Protein AF-X6MXA0-F1 (afdb_monomer_lite)

Structure (mmCIF, N/CA/C/O backbone):
data_AF-X6MXA0-F1
#
_entry.id   AF-X6MXA0-F1
#
loop_
_atom_site.group_PDB
_atom_site.id
_atom_site.type_symbol
_atom_site.label_atom_id
_atom_site.label_alt_id
_atom_site.label_comp_id
_atom_site.label_asym_id
_atom_site.label_entity_id
_atom_site.label_seq_id
_atom_site.pdbx_PDB_ins_code
_atom_site.Cartn_x
_atom_site.Cartn_y
_atom_site.Cartn_z
_atom_site.occupancy
_atom_site.B_iso_or_equiv
_atom_site.auth_seq_id
_atom_site.auth_comp_id
_atom_site.auth_asym_id
_atom_site.auth_atom_id
_atom_site.pdbx_PDB_model_num
ATOM 1 N N . MET A 1 1 ? -25.713 -0.468 9.478 1.00 38.88 1 MET A N 1
ATOM 2 C CA . MET A 1 1 ? -24.322 -0.940 9.692 1.00 38.88 1 MET A CA 1
ATOM 3 C C . MET A 1 1 ? -23.281 0.195 9.686 1.00 38.88 1 MET A C 1
ATOM 5 O O . MET A 1 1 ? -22.263 0.048 10.340 1.00 38.88 1 MET A O 1
ATOM 9 N N . PHE A 1 2 ? -23.541 1.357 9.064 1.00 33.41 2 PHE A N 1
ATOM 10 C CA . PHE A 1 2 ? -22.583 2.482 8.982 1.00 33.41 2 PHE A CA 1
ATOM 11 C C . PHE A 1 2 ? -22.606 3.501 10.142 1.00 33.41 2 PHE A C 1
ATOM 13 O O . PHE A 1 2 ? -21.699 4.321 10.242 1.00 33.41 2 PHE A O 1
ATOM 20 N N . ILE A 1 3 ? -23.585 3.437 11.056 1.00 37.19 3 ILE A N 1
ATOM 21 C CA . ILE A 1 3 ? -23.692 4.377 12.195 1.00 37.19 3 ILE A CA 1
ATOM 22 C C . ILE A 1 3 ? -22.465 4.280 13.125 1.00 37.19 3 ILE A C 1
ATOM 24 O O . ILE A 1 3 ? -22.041 5.280 13.697 1.00 37.19 3 ILE A O 1
ATOM 28 N N . GLY A 1 4 ? -21.858 3.091 13.239 1.00 35.19 4 GLY A N 1
ATOM 29 C CA . GLY A 1 4 ? -20.631 2.887 14.015 1.00 35.19 4 GLY A CA 1
ATOM 30 C C . GLY A 1 4 ? -19.372 3.430 13.334 1.00 35.19 4 GLY A C 1
ATOM 31 O O . GLY A 1 4 ? -18.502 3.956 14.017 1.00 35.19 4 GLY A O 1
ATOM 32 N N . LEU A 1 5 ? -19.297 3.361 11.998 1.00 41.22 5 LEU A N 1
ATOM 33 C CA . LEU A 1 5 ? -18.151 3.871 11.240 1.00 41.22 5 LEU A CA 1
ATOM 34 C C . LEU A 1 5 ? -18.127 5.400 11.227 1.00 41.22 5 LEU A C 1
ATOM 36 O O . LEU A 1 5 ? -17.062 5.979 11.374 1.00 41.22 5 LEU A O 1
ATOM 40 N N . LYS A 1 6 ? -19.299 6.042 11.122 1.00 39.56 6 LYS A N 1
ATOM 41 C CA . LYS A 1 6 ? -19.409 7.502 11.200 1.00 39.56 6 LYS A CA 1
ATOM 42 C C . LYS A 1 6 ? -18.900 8.025 12.546 1.00 39.56 6 LYS A C 1
ATOM 44 O O . LYS A 1 6 ? -18.040 8.884 12.555 1.00 39.56 6 LYS A O 1
ATOM 49 N N . LYS A 1 7 ? -19.295 7.403 13.666 1.00 44.78 7 LYS A N 1
ATOM 50 C CA . LYS A 1 7 ? -18.751 7.744 14.995 1.00 44.78 7 LYS A CA 1
ATOM 51 C C . LYS A 1 7 ? -17.236 7.545 15.109 1.00 44.78 7 LYS A C 1
ATOM 53 O O . LYS A 1 7 ? -16.597 8.283 15.844 1.00 44.78 7 LYS A O 1
ATOM 58 N N . LEU A 1 8 ? -16.671 6.549 14.424 1.00 44.03 8 LEU A N 1
ATOM 59 C CA . LEU A 1 8 ? -15.231 6.278 14.445 1.00 44.03 8 LEU A CA 1
ATOM 60 C C . LEU A 1 8 ? -14.445 7.284 13.586 1.00 44.03 8 LEU A C 1
ATOM 62 O O . LEU A 1 8 ? -13.353 7.690 13.963 1.00 44.03 8 LEU A O 1
ATOM 66 N N . VAL A 1 9 ? -15.013 7.686 12.445 1.00 48.59 9 VAL A N 1
ATOM 67 C CA . VAL A 1 9 ? -14.458 8.718 11.559 1.00 48.59 9 VAL A CA 1
ATOM 68 C C . VAL A 1 9 ? -14.560 10.094 12.214 1.00 48.59 9 VAL A C 1
ATOM 70 O O . VAL A 1 9 ? -13.547 10.778 12.281 1.00 48.59 9 VAL A O 1
ATOM 73 N N . ASP A 1 10 ? -15.712 10.439 12.795 1.00 46.97 10 ASP A N 1
ATOM 74 C CA . ASP A 1 10 ? -15.910 11.684 13.550 1.00 46.97 10 ASP A CA 1
ATOM 75 C C . ASP A 1 10 ? -14.914 11.762 14.736 1.00 46.97 10 ASP A C 1
ATOM 77 O O . ASP A 1 10 ? -14.286 12.792 14.955 1.00 46.97 10 ASP A O 1
ATOM 81 N N . TYR A 1 11 ? -14.656 10.643 15.434 1.00 47.53 11 TYR A N 1
ATOM 82 C CA . TYR A 1 11 ? -13.637 10.570 16.497 1.00 47.53 11 TYR A CA 1
ATOM 83 C C . TYR A 1 11 ? -12.200 10.767 15.977 1.00 47.53 11 TYR A C 1
ATOM 85 O O . TYR A 1 11 ? -11.361 11.342 16.672 1.00 47.53 11 TYR A O 1
ATOM 93 N N . CYS A 1 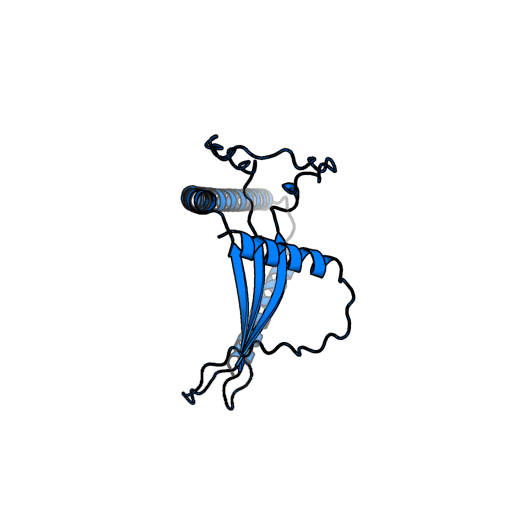12 ? -11.897 10.303 14.759 1.00 44.56 12 CYS A N 1
ATOM 94 C CA . CYS A 1 12 ? -10.600 10.509 14.104 1.00 44.56 12 CYS A CA 1
ATOM 95 C C . CYS A 1 12 ? -10.416 11.934 13.554 1.00 44.56 12 CYS A C 1
ATOM 97 O O . CYS A 1 12 ? -9.290 12.425 13.509 1.00 44.56 12 CYS A O 1
ATOM 99 N N . GLU A 1 13 ? -11.489 12.600 13.127 1.00 46.25 13 GLU A N 1
ATOM 100 C CA . GLU A 1 13 ? -11.438 14.000 12.691 1.00 46.25 13 GLU A CA 1
ATOM 101 C C . GLU A 1 13 ? -11.229 14.947 13.880 1.00 46.25 13 GLU A C 1
ATOM 103 O O . GLU A 1 13 ? -10.375 15.831 13.798 1.00 46.25 13 GLU A O 1
ATOM 108 N N . ASP A 1 14 ? -11.878 14.685 15.019 1.00 43.69 14 ASP A N 1
ATOM 109 C CA . ASP A 1 14 ? -11.666 15.449 16.256 1.00 43.69 14 ASP A CA 1
ATOM 110 C C . ASP A 1 14 ? -10.250 15.261 16.839 1.00 43.69 14 ASP A C 1
ATOM 112 O O . ASP A 1 14 ? -9.691 16.179 17.440 1.00 43.69 14 ASP A O 1
ATOM 116 N N . SER A 1 15 ? -9.615 14.102 16.626 1.00 42.25 15 SER A N 1
ATOM 117 C CA . SER A 1 15 ? -8.241 13.846 17.096 1.00 42.25 15 SER A CA 1
ATOM 118 C C . SER A 1 15 ? -7.148 14.388 16.165 1.00 42.25 15 SER A C 1
ATOM 120 O O . SER A 1 15 ? -6.042 14.657 16.631 1.00 42.25 15 SER A O 1
ATOM 122 N N . ASN A 1 16 ? -7.448 14.662 14.890 1.00 39.19 16 ASN A N 1
ATOM 123 C CA . ASN A 1 16 ? -6.534 15.394 14.000 1.00 39.19 16 ASN A CA 1
ATOM 124 C C . ASN A 1 16 ? -6.499 16.911 14.280 1.00 39.19 16 ASN A C 1
ATOM 126 O O . ASN A 1 16 ? -5.569 17.583 13.837 1.00 39.19 16 ASN A O 1
ATOM 130 N N . ALA A 1 17 ? -7.462 17.450 15.038 1.00 39.38 17 ALA A N 1
ATOM 131 C CA . ALA A 1 17 ? -7.424 18.824 15.553 1.00 39.38 17 ALA A CA 1
ATOM 132 C C . ALA A 1 17 ? -6.593 18.967 16.846 1.00 39.38 17 ALA A C 1
ATOM 134 O O . ALA A 1 17 ? -6.418 20.075 17.349 1.00 39.38 17 ALA A O 1
ATOM 135 N N . LEU A 1 18 ? -6.056 17.863 17.373 1.00 38.28 18 LEU A N 1
ATOM 136 C CA . LEU A 1 18 ? -5.340 17.804 18.644 1.00 38.28 18 LEU A CA 1
ATOM 137 C C . LEU A 1 18 ? -3.860 17.435 18.449 1.00 38.28 18 LEU A C 1
ATOM 139 O O . LEU A 1 18 ? -3.300 16.586 19.139 1.00 38.28 18 LEU A O 1
ATOM 143 N N . ALA A 1 19 ? -3.193 18.118 17.518 1.00 37.88 19 ALA A N 1
ATOM 144 C CA . ALA A 1 19 ? -1.734 18.201 17.486 1.00 37.88 19 ALA A CA 1
ATOM 145 C C . ALA A 1 19 ? -1.237 19.169 18.580 1.00 37.88 19 ALA A C 1
ATOM 147 O O . ALA A 1 19 ? -0.702 20.222 18.269 1.00 37.88 19 ALA A O 1
ATOM 148 N N . ASP A 1 20 ? -1.535 18.844 19.841 1.00 37.72 20 ASP A N 1
ATOM 149 C CA . ASP A 1 20 ? -0.856 19.265 21.078 1.00 37.72 20 ASP A CA 1
ATOM 150 C C . ASP A 1 20 ? -1.786 18.981 22.265 1.00 37.72 20 ASP A C 1
ATOM 152 O O . ASP A 1 20 ? -2.424 19.870 22.825 1.00 37.72 20 ASP A O 1
ATOM 156 N N . VAL A 1 21 ? -1.866 17.717 22.679 1.00 33.66 21 VAL A N 1
ATOM 157 C CA . VAL A 1 21 ? -2.297 17.394 24.041 1.00 33.66 21 VAL A CA 1
ATOM 158 C C . VAL A 1 21 ? -1.227 16.547 24.702 1.00 33.66 21 VAL A C 1
ATOM 160 O O . VAL A 1 21 ? -1.180 15.323 24.596 1.00 33.66 21 VAL A O 1
ATOM 163 N N . LYS A 1 22 ? -0.341 17.262 25.398 1.00 40.44 22 LYS A N 1
ATOM 164 C CA . LYS A 1 22 ? 0.264 16.755 26.625 1.00 40.44 22 LYS A CA 1
ATOM 165 C C . LYS A 1 22 ? -0.868 16.496 27.620 1.00 40.44 22 LYS A C 1
ATOM 167 O O . LYS A 1 22 ? -1.728 17.348 27.814 1.00 40.44 22 LYS A O 1
ATOM 172 N N . ASP A 1 23 ? -0.815 15.319 28.228 1.00 41.25 23 ASP A N 1
ATOM 173 C CA . ASP A 1 23 ? -1.602 14.893 29.383 1.00 41.25 23 ASP A CA 1
ATOM 174 C C . ASP A 1 23 ? -3.110 14.700 29.158 1.00 41.25 23 ASP A C 1
ATOM 176 O O . ASP A 1 23 ? -3.945 15.486 29.600 1.00 41.25 23 ASP A O 1
ATOM 180 N N . ILE A 1 24 ? -3.480 13.540 28.603 1.00 34.06 24 ILE A N 1
ATOM 181 C CA . ILE A 1 24 ? -4.732 12.879 28.999 1.00 34.06 24 ILE A CA 1
ATOM 182 C C . ILE A 1 24 ? -4.395 11.489 29.544 1.00 34.06 24 ILE A C 1
ATOM 184 O O . ILE A 1 24 ? -4.045 10.560 28.819 1.00 34.06 24 ILE A O 1
ATOM 188 N N . SER A 1 25 ? -4.504 11.381 30.867 1.00 32.12 25 SER A N 1
ATOM 189 C CA . SER A 1 25 ? -4.576 10.133 31.628 1.00 32.12 25 SER A CA 1
ATOM 190 C C . SER A 1 25 ? -5.652 9.195 31.053 1.00 32.12 25 SER A C 1
ATOM 192 O O . SER A 1 25 ? -6.781 9.646 30.834 1.00 32.12 25 SER A O 1
ATOM 194 N N . PRO A 1 26 ? -5.383 7.890 30.848 1.00 36.22 26 PRO A N 1
ATOM 195 C CA . PRO A 1 26 ? -6.410 6.959 30.419 1.00 36.22 26 PRO A CA 1
ATOM 196 C C . PRO A 1 26 ? -7.184 6.454 31.642 1.00 36.22 26 PRO A C 1
ATOM 198 O O . PRO A 1 26 ? -6.879 5.408 32.210 1.00 36.22 26 PRO A O 1
ATOM 201 N N . ALA A 1 27 ? -8.232 7.180 32.021 1.00 34.97 27 ALA A N 1
ATOM 202 C CA . ALA A 1 27 ? -9.344 6.628 32.787 1.00 34.97 27 ALA A CA 1
ATOM 203 C C . ALA A 1 27 ? -10.548 6.472 31.851 1.00 34.97 27 ALA A C 1
ATOM 205 O O . ALA A 1 27 ? -11.445 7.306 31.798 1.00 34.97 27 ALA A O 1
ATOM 206 N N . THR A 1 28 ? -10.552 5.405 31.058 1.00 35.88 28 THR A N 1
ATOM 207 C CA . THR A 1 28 ? -11.782 4.862 30.461 1.00 35.88 28 THR A CA 1
ATOM 208 C C . THR A 1 28 ? -11.594 3.369 30.235 1.00 35.88 28 THR A C 1
ATOM 210 O O . THR A 1 28 ? -11.511 2.855 29.124 1.00 35.88 28 THR A O 1
ATOM 213 N N . SER A 1 29 ? -11.499 2.657 31.355 1.00 34.34 29 SER A N 1
ATOM 214 C CA . SER A 1 29 ? -11.755 1.226 31.438 1.00 34.34 29 SER A CA 1
ATOM 215 C C . SER A 1 29 ? -13.195 0.989 30.981 1.00 34.34 29 SER A C 1
ATOM 217 O O . SER A 1 29 ? -14.143 1.341 31.681 1.00 34.34 29 SER A O 1
ATOM 219 N N . LEU A 1 30 ? -13.384 0.431 29.785 1.00 40.78 30 LEU A N 1
ATOM 220 C CA . LEU A 1 30 ? -14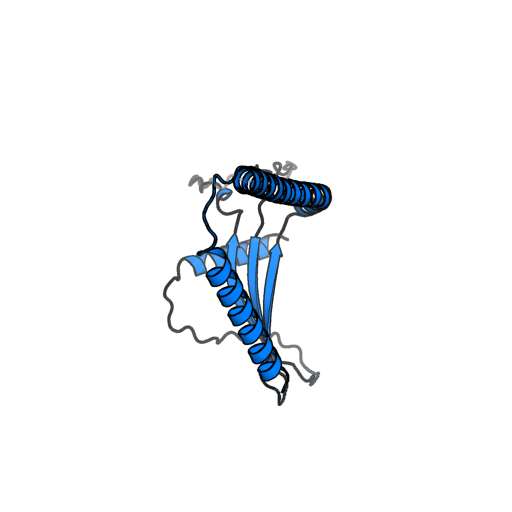.693 -0.038 29.341 1.00 40.78 30 LEU A CA 1
ATOM 221 C C . LEU A 1 30 ? -14.992 -1.377 30.037 1.00 40.78 30 LEU A C 1
ATOM 223 O O . LEU A 1 30 ? -14.958 -2.438 29.417 1.00 40.78 30 LEU A O 1
ATOM 227 N N . GLU A 1 31 ? -15.260 -1.340 31.342 1.00 37.72 31 GLU A N 1
ATOM 228 C CA . GLU A 1 31 ? -15.759 -2.497 32.084 1.00 37.72 31 GLU A CA 1
ATOM 229 C C . GLU A 1 31 ? -17.232 -2.726 31.727 1.00 37.72 31 GLU A C 1
ATOM 231 O O . GLU A 1 31 ? -18.151 -2.175 32.331 1.00 37.72 31 GLU A O 1
ATOM 236 N N . ARG A 1 32 ? -17.488 -3.558 30.712 1.00 36.69 32 ARG A N 1
ATOM 237 C CA . ARG A 1 32 ? -18.798 -4.205 30.584 1.00 36.69 32 ARG A CA 1
ATOM 238 C C . ARG A 1 32 ? -18.828 -5.409 31.511 1.00 36.69 32 ARG A C 1
ATOM 240 O O . ARG A 1 32 ? -18.371 -6.491 31.155 1.00 36.69 32 ARG A O 1
ATOM 247 N N . GLY A 1 33 ? -19.404 -5.197 32.690 1.00 36.72 33 GLY A N 1
ATOM 248 C CA . GLY A 1 33 ? -19.693 -6.246 33.654 1.00 36.72 33 GLY A CA 1
ATOM 249 C C . GLY A 1 33 ? -20.539 -7.371 33.054 1.00 36.72 33 GLY A C 1
ATOM 250 O O . GLY A 1 33 ? -21.669 -7.164 32.609 1.00 36.72 33 GLY A O 1
ATOM 251 N N . ARG A 1 34 ? -19.992 -8.585 33.104 1.00 36.56 34 ARG A N 1
ATOM 252 C CA . ARG A 1 34 ? -20.748 -9.824 33.289 1.00 36.56 34 ARG A CA 1
ATOM 253 C C . ARG A 1 34 ? -19.994 -10.663 34.312 1.00 36.56 34 ARG A C 1
ATOM 255 O O . ARG A 1 34 ? -18.848 -11.040 34.105 1.00 36.56 34 ARG A O 1
ATOM 262 N N . SER A 1 35 ? -20.662 -10.866 35.437 1.00 38.22 35 SER A N 1
ATOM 263 C CA . SER A 1 35 ? -20.220 -11.606 36.610 1.00 38.22 35 SER A CA 1
ATOM 264 C C . SER A 1 35 ? -19.824 -13.048 36.289 1.00 38.22 35 SER A C 1
ATOM 266 O O . SER A 1 35 ? -20.568 -13.747 35.601 1.00 38.22 35 SER A O 1
ATOM 268 N N . GLY A 1 36 ? -18.736 -13.503 36.913 1.00 37.91 36 GLY A N 1
ATOM 269 C CA . GLY A 1 36 ? -18.572 -14.904 37.300 1.00 37.91 36 GLY A CA 1
ATOM 270 C C . GLY A 1 36 ? -17.841 -15.801 36.309 1.00 37.91 36 GLY A C 1
ATOM 271 O O . GLY A 1 36 ? -18.405 -16.795 35.885 1.00 37.91 36 GLY A O 1
ATOM 272 N N . HIS A 1 37 ? -16.589 -15.481 35.983 1.00 38.72 37 HIS A N 1
ATOM 273 C CA . HIS A 1 37 ? -15.537 -16.470 35.724 1.00 38.72 37 HIS A CA 1
ATOM 274 C C . HIS A 1 37 ? -14.189 -15.766 35.918 1.00 38.72 37 HIS A C 1
ATOM 276 O O . HIS A 1 37 ? -13.823 -14.914 35.112 1.00 38.72 37 HIS A O 1
ATOM 282 N N . GLU A 1 38 ? -13.471 -16.107 36.990 1.00 46.09 38 GLU A N 1
ATOM 283 C CA . GLU A 1 38 ? -12.039 -15.823 37.132 1.00 46.09 38 GLU A CA 1
ATOM 284 C C . GLU A 1 38 ? -11.322 -16.491 35.952 1.00 46.09 38 GLU A C 1
ATOM 286 O O . GLU A 1 38 ? -11.113 -17.702 35.912 1.00 46.09 38 GLU A O 1
ATOM 291 N N . LYS A 1 39 ? -11.046 -15.703 34.917 1.00 48.28 39 LYS A N 1
ATOM 292 C CA . LYS A 1 39 ? -10.175 -16.074 33.810 1.00 48.28 39 LYS A CA 1
ATOM 293 C C . LYS A 1 39 ? -8.968 -15.167 33.913 1.00 48.28 39 LYS A C 1
ATOM 295 O O . LYS A 1 39 ? -9.145 -13.953 33.871 1.00 48.28 39 LYS A O 1
ATOM 300 N N . TYR A 1 40 ? -7.786 -15.769 34.035 1.00 48.19 40 TYR A N 1
ATOM 301 C CA . TYR A 1 40 ? -6.487 -15.139 33.806 1.00 48.19 40 TYR A CA 1
ATOM 302 C C . TYR A 1 40 ? -6.584 -14.248 32.567 1.00 48.19 40 TYR A C 1
ATOM 304 O O . TYR A 1 40 ? -6.651 -14.727 31.433 1.00 48.19 40 TYR A O 1
ATOM 312 N N . GLY A 1 41 ? -6.756 -12.954 32.802 1.00 57.09 41 GLY A N 1
ATOM 313 C CA . GLY A 1 41 ? -7.037 -11.990 31.758 1.00 57.09 41 GLY A CA 1
ATOM 314 C C . GLY A 1 41 ? -5.730 -11.356 31.351 1.00 57.09 41 GLY A C 1
ATOM 315 O O . GLY A 1 41 ? -5.317 -10.388 31.982 1.00 57.09 41 GLY A O 1
ATOM 316 N N . THR A 1 42 ? -5.085 -11.879 30.307 1.00 68.31 42 THR A N 1
ATOM 317 C CA . THR A 1 42 ? -3.964 -11.192 29.658 1.00 68.31 42 THR A CA 1
ATOM 318 C C . THR A 1 42 ? -4.408 -9.766 29.349 1.00 68.31 42 THR A C 1
ATOM 320 O O . THR A 1 42 ? -5.361 -9.546 28.593 1.00 68.31 42 THR A O 1
ATOM 323 N N . LYS A 1 43 ? -3.771 -8.778 29.982 1.00 82.50 43 LYS A N 1
ATOM 324 C CA . LYS A 1 43 ? -4.128 -7.377 29.769 1.00 82.50 43 LYS A CA 1
ATOM 325 C C . LYS A 1 43 ? -3.608 -6.989 28.390 1.00 82.50 43 LYS A C 1
ATOM 327 O O . LYS A 1 43 ? -2.423 -7.137 28.109 1.00 82.50 43 LYS A O 1
ATOM 332 N N . VAL A 1 44 ? -4.493 -6.507 27.523 1.00 86.50 44 VAL A N 1
ATOM 333 C CA . VAL A 1 44 ? -4.141 -6.047 26.175 1.00 86.50 44 VAL A CA 1
ATOM 334 C C . VAL A 1 44 ? -4.392 -4.546 26.093 1.00 86.50 44 VAL A C 1
ATOM 336 O O . VAL A 1 44 ? -5.495 -4.082 26.381 1.00 86.50 44 VAL A O 1
ATOM 339 N N . LYS A 1 45 ? -3.369 -3.781 25.707 1.00 90.00 45 LYS A N 1
ATOM 340 C CA . LYS A 1 45 ? -3.468 -2.352 25.391 1.00 90.00 45 LYS A CA 1
ATOM 341 C C . LYS A 1 45 ? -3.385 -2.188 23.876 1.00 90.00 45 LYS A C 1
ATOM 343 O O . LYS A 1 45 ? -2.437 -2.658 23.258 1.00 90.00 45 LYS A O 1
ATOM 348 N N . LEU A 1 46 ? -4.368 -1.511 23.292 1.00 89.38 46 LEU A N 1
ATOM 349 C CA . LEU A 1 46 ? -4.378 -1.134 21.880 1.00 89.38 46 LEU A CA 1
ATOM 350 C C . LEU A 1 46 ? -4.149 0.375 21.768 1.00 89.38 46 LEU A C 1
ATOM 352 O O . LEU A 1 46 ? -4.848 1.150 22.417 1.00 89.38 46 LEU A O 1
ATOM 356 N N . GLU A 1 47 ? -3.203 0.782 20.933 1.00 90.06 47 GLU A N 1
ATOM 357 C CA . GLU A 1 47 ? -2.876 2.180 20.663 1.00 90.06 47 GLU A CA 1
ATOM 358 C C . GLU A 1 47 ? -2.904 2.440 19.153 1.00 90.06 47 GLU A C 1
ATOM 360 O O . GLU A 1 47 ? -2.342 1.672 18.376 1.00 90.06 47 GLU A O 1
ATOM 365 N N . ILE A 1 48 ? -3.585 3.502 18.717 1.00 89.06 48 ILE A N 1
ATOM 366 C CA . ILE A 1 48 ? -3.640 3.897 17.303 1.00 89.06 48 ILE A CA 1
ATOM 367 C C . ILE A 1 48 ? -2.587 4.981 17.088 1.00 89.06 48 ILE A C 1
ATOM 369 O O . ILE A 1 48 ? -2.718 6.077 17.619 1.00 89.06 48 ILE A O 1
ATOM 373 N N . MET A 1 49 ? -1.560 4.693 16.288 1.00 88.44 49 MET A N 1
ATOM 374 C CA . MET A 1 49 ? -0.489 5.655 16.005 1.00 88.44 49 MET A CA 1
ATOM 375 C C . MET A 1 49 ? -0.866 6.646 14.910 1.00 88.44 49 MET A C 1
ATOM 377 O O . MET A 1 49 ? -0.532 7.825 14.969 1.00 88.44 49 MET A O 1
ATOM 381 N N . ARG A 1 50 ? -1.474 6.137 13.836 1.00 86.38 50 ARG A N 1
ATOM 382 C CA . ARG A 1 50 ? -1.742 6.917 12.629 1.00 86.38 50 ARG A CA 1
ATOM 383 C C . ARG A 1 50 ? -2.985 6.395 11.937 1.00 86.38 50 ARG A C 1
ATOM 385 O O . ARG A 1 50 ? -3.101 5.193 11.717 1.00 86.38 50 ARG A O 1
ATOM 392 N N . CYS A 1 51 ? -3.851 7.312 11.5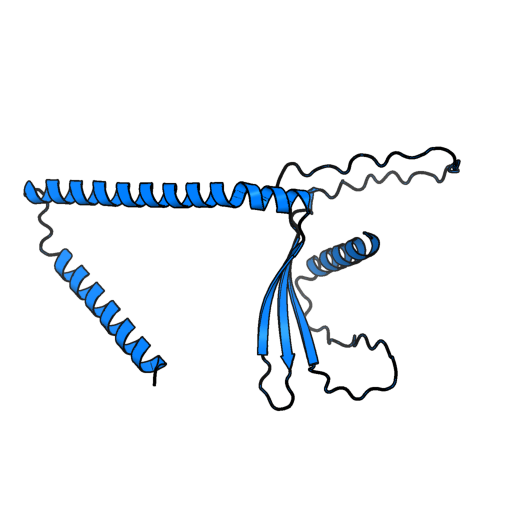23 1.00 88.75 51 CYS A N 1
ATOM 393 C CA . CYS A 1 51 ? -4.954 7.044 10.610 1.00 88.75 51 CYS A CA 1
ATOM 394 C C . CYS A 1 51 ? -4.695 7.781 9.292 1.00 88.75 51 CYS A C 1
ATOM 396 O O . CYS A 1 51 ? -4.430 8.983 9.284 1.00 88.75 51 CYS A O 1
ATOM 398 N N . LYS A 1 52 ? -4.745 7.068 8.167 1.00 88.56 52 LYS A N 1
ATOM 399 C CA . LYS A 1 52 ? -4.771 7.661 6.829 1.00 88.56 52 LYS A CA 1
ATOM 400 C C . LYS A 1 52 ? -6.129 7.361 6.213 1.00 88.56 52 LYS A C 1
ATOM 402 O O . LYS A 1 52 ? -6.422 6.208 5.908 1.00 88.56 52 LYS A O 1
ATOM 407 N N . ASN A 1 53 ? -6.939 8.400 6.034 1.00 86.88 53 ASN A N 1
ATOM 408 C CA . ASN A 1 53 ? -8.238 8.298 5.389 1.00 86.88 53 ASN A CA 1
ATOM 409 C C . ASN A 1 53 ? -8.150 8.812 3.949 1.00 86.88 53 ASN A C 1
ATOM 411 O O . ASN A 1 53 ? -8.193 10.017 3.706 1.00 86.88 53 ASN A O 1
ATOM 415 N N . SER A 1 54 ? -8.054 7.898 2.985 1.00 82.75 54 SER A N 1
ATOM 416 C CA . SER A 1 54 ? -8.030 8.265 1.569 1.00 82.75 54 SER A CA 1
ATOM 417 C C . SER A 1 54 ? -9.413 8.691 1.049 1.00 82.75 54 SER A C 1
ATOM 419 O O . SER A 1 54 ? -9.520 9.036 -0.121 1.00 82.75 54 SER A O 1
ATOM 421 N N . PHE A 1 55 ? -10.475 8.677 1.869 1.00 79.56 55 PHE A N 1
ATOM 422 C CA . PHE A 1 55 ? -11.827 9.139 1.516 1.00 79.56 55 PHE A CA 1
ATOM 423 C C . PHE A 1 55 ? -12.120 10.590 1.924 1.00 79.56 55 PHE A C 1
ATOM 425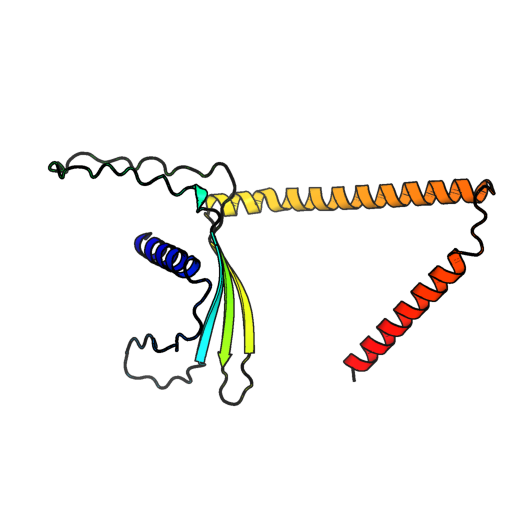 O O . PHE A 1 55 ? -13.211 11.065 1.619 1.00 79.56 55 PHE A O 1
ATOM 432 N N . ASN A 1 56 ? -11.184 11.308 2.558 1.00 71.81 56 ASN A N 1
ATOM 433 C CA . ASN A 1 56 ? -11.419 12.691 3.004 1.00 71.81 56 ASN A CA 1
ATOM 434 C C . ASN A 1 56 ? -11.900 13.623 1.877 1.00 71.81 56 ASN A C 1
ATOM 436 O O . ASN A 1 56 ? -12.744 14.479 2.110 1.00 71.81 56 ASN A O 1
ATOM 440 N N . ASP A 1 57 ? -11.440 13.422 0.641 1.00 68.38 57 ASP A N 1
ATOM 441 C CA . ASP A 1 57 ? -11.823 14.301 -0.478 1.00 68.38 57 ASP A CA 1
ATOM 442 C C . ASP A 1 57 ? -13.248 14.050 -1.002 1.00 68.38 57 ASP A C 1
ATOM 444 O O . ASP A 1 57 ? -13.728 14.783 -1.861 1.00 68.38 57 ASP A O 1
ATOM 448 N N . LEU A 1 58 ? -13.915 12.989 -0.539 1.00 67.44 58 LEU A N 1
ATOM 449 C CA . LEU A 1 58 ? -15.299 12.667 -0.907 1.00 67.44 58 LEU A CA 1
ATOM 450 C C . LEU A 1 58 ? -16.313 13.238 0.083 1.00 67.44 58 LEU A C 1
ATOM 452 O O . LEU A 1 58 ? -17.515 13.023 -0.087 1.00 67.44 58 LEU A O 1
ATOM 456 N N . ILE A 1 59 ? -15.848 13.950 1.112 1.00 65.19 59 ILE A N 1
ATOM 457 C CA . ILE A 1 59 ? -16.718 14.725 1.986 1.00 65.19 59 ILE A CA 1
ATOM 458 C C . ILE A 1 59 ? -17.327 15.823 1.114 1.00 65.19 59 ILE A C 1
ATOM 460 O O . ILE A 1 59 ? -16.692 16.832 0.811 1.00 65.19 59 ILE A O 1
ATOM 464 N N . LEU A 1 60 ? -18.557 15.581 0.653 1.00 60.72 60 LEU A N 1
ATOM 465 C CA . LEU A 1 60 ? -19.340 16.572 -0.070 1.00 60.72 60 LEU A CA 1
ATOM 466 C C . LEU A 1 60 ? -19.378 17.853 0.776 1.00 60.72 60 LEU A C 1
ATOM 468 O O . LEU A 1 60 ? -19.580 17.761 1.994 1.00 60.72 60 LEU A O 1
ATOM 472 N N . PRO A 1 61 ? -19.183 19.039 0.170 1.00 55.09 61 PRO A N 1
ATOM 473 C CA . PRO A 1 61 ? -19.322 20.287 0.898 1.00 55.09 61 PRO A CA 1
ATOM 474 C C . PRO A 1 61 ? -20.695 20.289 1.566 1.00 55.09 61 PRO A C 1
ATOM 476 O O . PRO A 1 61 ? -21.699 19.991 0.915 1.00 55.09 61 PRO A O 1
ATOM 479 N N . LYS A 1 62 ? -20.731 20.572 2.874 1.00 55.03 62 LYS A N 1
ATOM 480 C CA . LYS A 1 62 ? -21.981 20.752 3.614 1.00 55.03 62 LYS A CA 1
ATOM 481 C C . LYS A 1 62 ? -22.780 21.823 2.878 1.00 55.03 62 LYS A C 1
ATOM 483 O O . LYS A 1 62 ? -22.470 23.004 2.966 1.00 55.03 62 LYS A O 1
ATOM 488 N N . THR A 1 63 ? -23.782 21.419 2.109 1.00 50.00 63 THR A N 1
ATOM 489 C CA . THR A 1 63 ? -24.782 22.353 1.613 1.00 50.00 63 THR A CA 1
ATOM 490 C C . THR A 1 63 ? -25.539 22.843 2.838 1.00 50.00 63 THR A C 1
ATOM 492 O O . THR A 1 63 ? -26.334 22.097 3.405 1.00 50.00 63 THR A O 1
ATOM 495 N N . ASP A 1 64 ? -25.289 24.086 3.250 1.00 51.09 64 ASP A N 1
ATOM 496 C CA . ASP A 1 64 ? -25.927 24.771 4.390 1.00 51.09 64 ASP A CA 1
ATOM 497 C C . ASP A 1 64 ? -27.448 24.973 4.237 1.00 51.09 64 ASP A C 1
ATOM 499 O O . ASP A 1 64 ? -28.107 25.606 5.065 1.00 51.09 64 ASP A O 1
ATOM 503 N N . ASN A 1 65 ? -28.052 24.384 3.208 1.00 52.09 65 ASN A N 1
ATOM 504 C CA . ASN A 1 65 ? -29.488 24.359 3.028 1.00 52.09 65 ASN A CA 1
ATOM 505 C C . ASN A 1 65 ? -30.090 23.302 3.954 1.00 52.09 65 ASN A C 1
ATOM 507 O O . ASN A 1 65 ? -30.354 22.173 3.547 1.00 52.09 65 ASN A O 1
ATOM 511 N N . LYS A 1 66 ? -30.321 23.684 5.217 1.00 48.97 66 LYS A N 1
ATOM 512 C CA . LYS A 1 66 ? -31.289 23.007 6.089 1.00 48.97 66 LYS A CA 1
ATOM 513 C C . LYS A 1 66 ? -32.593 22.827 5.298 1.00 48.97 66 LYS A C 1
ATOM 515 O O . LYS A 1 66 ? -33.238 23.836 5.000 1.00 48.97 66 LYS A O 1
ATOM 520 N N . PRO A 1 67 ? -33.021 21.595 4.981 1.00 50.47 67 PRO A N 1
ATOM 521 C CA . PRO A 1 67 ? -34.369 21.393 4.493 1.00 50.47 67 PRO A CA 1
ATOM 522 C C . PRO A 1 67 ? -35.325 21.752 5.635 1.00 50.47 67 PRO A C 1
ATOM 524 O O . PRO A 1 67 ? -35.144 21.310 6.775 1.00 50.47 67 PRO A O 1
ATOM 527 N N . LYS A 1 68 ? -36.326 22.591 5.346 1.00 54.00 68 LYS A N 1
ATOM 528 C CA . LYS A 1 68 ? -37.499 22.711 6.218 1.00 54.00 68 LYS A CA 1
ATOM 529 C C . LYS A 1 68 ? -38.132 21.317 6.346 1.00 54.00 68 LYS A C 1
ATOM 531 O O . LYS A 1 68 ? -38.140 20.584 5.359 1.00 54.00 68 LYS A O 1
ATOM 536 N N . PRO A 1 69 ? -38.637 20.936 7.529 1.00 48.62 69 PRO A N 1
ATOM 537 C CA . PRO A 1 69 ? -39.321 19.666 7.701 1.00 48.62 69 PRO A CA 1
ATOM 538 C C . PRO A 1 69 ? -40.689 19.768 7.021 1.00 48.62 69 PRO A C 1
ATOM 540 O O . PRO A 1 69 ? -41.659 20.196 7.636 1.00 48.62 69 PRO A O 1
ATOM 543 N N . GLU A 1 70 ? -40.745 19.447 5.734 1.00 60.91 70 GLU A N 1
ATOM 544 C CA . GLU A 1 70 ? -42.003 19.166 5.049 1.00 60.91 70 GLU A CA 1
ATOM 545 C C . GLU A 1 70 ? -42.303 17.671 5.203 1.00 60.91 70 GLU A C 1
ATOM 547 O O . GLU A 1 70 ? -41.419 16.819 5.096 1.00 60.91 70 GLU A O 1
ATOM 552 N N . GLU A 1 71 ? -43.545 17.389 5.591 1.00 50.28 71 GLU A N 1
ATOM 553 C CA . GLU A 1 71 ? -44.069 16.087 5.994 1.00 50.28 71 GLU A CA 1
ATOM 554 C C . GLU A 1 71 ? -43.795 15.007 4.934 1.00 50.28 71 GLU A C 1
ATOM 556 O O . GLU A 1 71 ? -44.250 15.086 3.794 1.00 50.28 71 GLU A O 1
ATOM 561 N N . ILE A 1 72 ? -43.035 13.981 5.320 1.00 51.44 72 ILE A N 1
ATOM 562 C CA . ILE A 1 72 ? -42.666 12.863 4.449 1.00 51.44 72 ILE A CA 1
ATOM 563 C C . ILE A 1 72 ? -43.864 11.906 4.363 1.00 51.44 72 ILE A C 1
ATOM 565 O O . ILE A 1 72 ? -44.171 11.203 5.328 1.00 51.44 72 ILE A O 1
ATOM 569 N N . ASN A 1 73 ? -44.528 11.870 3.205 1.00 53.41 73 ASN A N 1
ATOM 570 C CA . ASN A 1 73 ? -45.456 10.798 2.837 1.00 53.41 73 ASN A CA 1
ATOM 571 C C . ASN A 1 73 ? -44.675 9.484 2.648 1.00 53.41 73 ASN A C 1
ATOM 573 O O . ASN A 1 73 ? -43.665 9.443 1.952 1.00 53.41 73 ASN A O 1
ATOM 577 N N . LEU A 1 74 ? -45.148 8.410 3.282 1.00 55.59 74 LEU A N 1
ATOM 578 C CA . LEU A 1 74 ? -44.445 7.130 3.462 1.00 55.59 74 LEU A CA 1
ATOM 579 C C . LEU A 1 74 ? -44.498 6.163 2.259 1.00 55.59 74 LEU A C 1
ATOM 581 O O . LEU A 1 74 ? -44.026 5.035 2.390 1.00 55.59 74 LEU A O 1
ATOM 585 N N . ASP A 1 75 ? -45.016 6.581 1.101 1.00 54.78 75 ASP A N 1
ATOM 586 C CA . ASP A 1 75 ? -45.314 5.665 -0.017 1.00 54.78 75 ASP A CA 1
ATOM 587 C C . ASP A 1 75 ? -44.328 5.720 -1.197 1.00 54.78 75 ASP A C 1
ATOM 589 O O . ASP A 1 75 ? -44.499 5.001 -2.183 1.00 54.78 75 ASP A O 1
ATOM 593 N N . GLU A 1 76 ? -43.256 6.509 -1.114 1.00 59.31 76 GLU A N 1
ATOM 594 C CA . GLU A 1 76 ? -42.246 6.560 -2.173 1.00 59.31 76 GLU A CA 1
ATOM 595 C C . GLU A 1 76 ? -41.035 5.697 -1.796 1.00 59.31 76 GLU A C 1
ATOM 597 O O . GLU A 1 76 ? -40.263 6.008 -0.886 1.00 59.31 76 GLU A O 1
ATOM 602 N N . ILE A 1 77 ? -40.874 4.565 -2.487 1.00 58.72 77 ILE A N 1
ATOM 603 C CA . ILE A 1 77 ? -39.679 3.721 -2.397 1.00 58.72 77 ILE A CA 1
ATOM 604 C C . ILE A 1 77 ? -38.513 4.545 -2.950 1.00 58.72 77 ILE A C 1
ATOM 606 O O . ILE A 1 77 ? -38.262 4.563 -4.154 1.00 58.72 77 ILE A O 1
ATOM 610 N N . VAL A 1 78 ? -37.809 5.247 -2.062 1.00 55.06 78 VAL A N 1
ATOM 611 C CA . VAL A 1 78 ? -36.575 5.961 -2.387 1.00 55.06 78 VAL A CA 1
ATOM 612 C C . VAL A 1 78 ? -35.547 4.916 -2.806 1.00 55.06 78 VAL A C 1
ATOM 614 O O . VAL A 1 78 ? -34.939 4.242 -1.971 1.00 55.06 78 VAL A O 1
ATOM 617 N N . ILE A 1 79 ? -35.381 4.746 -4.118 1.00 57.47 79 ILE A N 1
ATOM 618 C CA . ILE A 1 79 ? -34.261 4.005 -4.693 1.00 57.47 79 ILE A CA 1
ATOM 619 C C . ILE A 1 79 ? -33.004 4.710 -4.172 1.00 57.47 79 ILE A C 1
ATOM 621 O O . ILE A 1 79 ? -32.838 5.898 -4.457 1.00 57.47 79 ILE A O 1
ATOM 625 N N . PRO A 1 80 ? -32.148 4.048 -3.372 1.00 57.47 80 PRO A N 1
ATOM 626 C CA . PRO A 1 80 ? -30.957 4.694 -2.853 1.00 57.47 80 PRO A CA 1
ATOM 627 C C . PRO A 1 80 ? -30.113 5.143 -4.041 1.00 57.47 80 PRO A C 1
ATOM 629 O O . PRO A 1 80 ? -29.723 4.317 -4.871 1.00 57.47 80 PRO A O 1
ATOM 632 N N . GLU A 1 81 ? -29.876 6.452 -4.129 1.00 60.06 81 GLU A N 1
ATOM 633 C CA . GLU A 1 81 ? -28.975 7.033 -5.117 1.00 60.06 81 GLU A CA 1
ATOM 634 C C . GLU A 1 81 ? -27.669 6.226 -5.125 1.00 60.06 81 GLU A C 1
ATOM 636 O O . GLU A 1 81 ? -27.137 5.905 -4.050 1.00 60.06 81 GLU A O 1
ATOM 641 N N . PRO A 1 82 ? -27.166 5.831 -6.309 1.00 57.12 82 PRO A N 1
ATOM 642 C CA . PRO A 1 82 ? -25.962 5.029 -6.397 1.00 57.12 82 PRO A CA 1
ATOM 643 C C . PRO A 1 82 ? -24.830 5.784 -5.707 1.00 57.12 82 PRO A C 1
ATOM 645 O O . PRO A 1 82 ? -24.474 6.894 -6.101 1.00 57.12 82 PRO A O 1
ATOM 648 N N . LEU A 1 83 ? -24.286 5.172 -4.650 1.00 57.25 83 LEU A N 1
ATOM 649 C CA . LEU A 1 83 ? -23.171 5.736 -3.901 1.00 57.25 83 LEU A CA 1
ATOM 650 C C . LEU A 1 83 ? -22.065 6.124 -4.890 1.00 57.25 83 LEU A C 1
ATOM 652 O O . LEU A 1 83 ? -21.697 5.286 -5.723 1.00 57.25 83 LEU A O 1
ATOM 656 N N . PRO A 1 84 ? -21.534 7.358 -4.818 1.00 61.69 84 PRO A N 1
ATOM 657 C CA . PRO A 1 84 ? -20.521 7.811 -5.753 1.00 61.69 84 PRO A CA 1
ATOM 658 C C . PRO A 1 84 ? -19.320 6.875 -5.657 1.00 61.69 84 PRO A C 1
ATOM 660 O O . PRO A 1 84 ? -18.642 6.798 -4.630 1.00 61.69 84 PRO A O 1
ATOM 663 N N . VAL A 1 85 ? -19.082 6.119 -6.729 1.00 58.47 85 VAL A N 1
ATOM 664 C CA . VAL A 1 85 ? -17.906 5.262 -6.824 1.00 58.47 85 VAL A CA 1
ATOM 665 C C . VAL A 1 85 ? -16.704 6.197 -6.924 1.00 58.47 85 VAL A C 1
ATOM 667 O O . VAL A 1 85 ? -16.658 7.024 -7.838 1.00 58.47 85 VAL A O 1
ATOM 670 N N . PRO A 1 86 ? -15.731 6.112 -6.004 1.00 63.41 86 PRO A N 1
ATOM 671 C CA . PRO A 1 86 ? -14.549 6.948 -6.086 1.00 63.41 86 PRO A CA 1
ATOM 672 C C . PRO A 1 86 ? -13.846 6.740 -7.430 1.00 63.41 86 PRO A C 1
ATOM 674 O O . PRO A 1 86 ? -13.630 5.601 -7.837 1.00 63.41 86 PRO A O 1
ATOM 677 N N . GLY A 1 87 ? -13.418 7.822 -8.086 1.00 67.06 87 GLY A N 1
ATOM 678 C CA . GLY A 1 87 ? -12.680 7.750 -9.358 1.00 67.06 87 GLY A CA 1
ATOM 679 C C . GLY A 1 87 ? -11.309 7.056 -9.277 1.00 67.06 87 GLY A C 1
ATOM 680 O O . GLY A 1 87 ? -10.619 6.938 -10.283 1.00 67.06 87 GLY A O 1
ATOM 681 N N . GLY A 1 88 ? -10.902 6.593 -8.091 1.00 72.12 88 GLY A N 1
ATOM 682 C CA . GLY A 1 88 ? -9.642 5.902 -7.845 1.00 72.12 88 GLY A CA 1
ATOM 683 C C . GLY A 1 88 ? -9.727 4.965 -6.641 1.00 72.12 88 GLY A C 1
ATOM 684 O O . GLY A 1 88 ? -10.713 4.947 -5.904 1.00 72.12 88 GLY A O 1
ATOM 685 N N . PHE A 1 89 ? -8.677 4.173 -6.435 1.00 76.12 89 PHE A N 1
ATOM 686 C CA . PHE A 1 89 ? -8.576 3.294 -5.272 1.00 76.12 89 PHE A CA 1
ATOM 687 C C . PHE A 1 89 ? -8.455 4.119 -3.991 1.00 76.12 89 PHE A C 1
ATOM 689 O O . PHE A 1 89 ? -7.546 4.938 -3.873 1.00 76.12 89 PHE A O 1
ATOM 696 N N . ARG A 1 90 ? -9.359 3.896 -3.035 1.00 82.56 90 ARG A N 1
ATOM 697 C CA . ARG A 1 90 ? -9.355 4.577 -1.738 1.00 82.56 90 ARG A CA 1
ATOM 698 C C . ARG A 1 90 ? -9.516 3.555 -0.621 1.00 82.56 90 ARG A C 1
ATOM 700 O O . ARG A 1 90 ? -10.293 2.611 -0.733 1.00 82.56 90 ARG A O 1
ATOM 707 N N . ASP A 1 91 ? -8.766 3.754 0.446 1.00 86.56 91 ASP A N 1
ATOM 708 C CA . ASP A 1 91 ? -8.714 2.907 1.627 1.00 86.56 91 ASP A CA 1
ATOM 709 C C . ASP A 1 91 ? -8.636 3.756 2.904 1.00 86.56 91 ASP A C 1
ATOM 711 O O . ASP A 1 91 ? -8.274 4.935 2.872 1.00 86.56 91 ASP A O 1
ATOM 715 N N . ILE A 1 92 ? -8.996 3.156 4.037 1.00 88.56 92 ILE A N 1
ATOM 716 C CA . ILE A 1 92 ? -8.718 3.723 5.360 1.00 88.56 92 ILE A CA 1
ATOM 717 C C . ILE A 1 92 ? -7.702 2.816 6.029 1.00 88.56 92 ILE A C 1
ATOM 719 O O . ILE A 1 92 ? -7.901 1.605 6.103 1.00 88.56 92 ILE A O 1
ATOM 723 N N . LYS A 1 93 ? -6.607 3.395 6.502 1.00 91.94 93 LYS A N 1
ATOM 724 C CA . LYS A 1 93 ? -5.458 2.651 6.998 1.00 91.94 93 LYS A CA 1
ATOM 725 C C . LYS A 1 93 ? -5.089 3.110 8.400 1.00 91.94 93 LYS A C 1
ATOM 727 O O . LYS A 1 93 ? -4.785 4.285 8.597 1.00 91.94 93 LYS A O 1
ATOM 732 N N . PHE A 1 94 ? -5.092 2.182 9.348 1.00 93.19 94 PHE A N 1
ATOM 733 C CA . PHE A 1 94 ? -4.711 2.415 10.735 1.00 93.19 94 PHE A CA 1
ATOM 734 C C . PHE A 1 94 ? -3.412 1.685 11.044 1.00 93.19 94 PHE A C 1
ATOM 736 O O . PHE A 1 94 ? -3.327 0.472 10.873 1.00 93.19 94 PHE A O 1
ATOM 743 N N . ASN A 1 95 ? -2.428 2.411 11.555 1.00 92.44 95 ASN A N 1
ATOM 744 C CA . ASN A 1 95 ? -1.262 1.808 12.183 1.00 92.44 95 ASN A CA 1
ATOM 745 C C . ASN A 1 95 ? -1.572 1.658 13.668 1.00 92.44 95 ASN A C 1
ATOM 747 O O . ASN A 1 95 ? -1.891 2.649 14.332 1.00 92.44 95 ASN A O 1
ATOM 751 N N . VAL A 1 96 ? -1.503 0.431 14.171 1.00 93.38 96 VAL A N 1
ATOM 752 C CA . VAL A 1 96 ? -1.868 0.092 15.545 1.00 93.38 96 VAL A CA 1
ATOM 753 C C . VAL A 1 96 ? -0.704 -0.570 16.264 1.00 93.38 96 VAL A C 1
ATOM 755 O O . VAL A 1 96 ? 0.045 -1.339 15.670 1.00 93.38 96 VAL A O 1
ATOM 758 N N . ILE A 1 97 ? -0.565 -0.291 17.552 1.00 91.81 97 ILE A N 1
ATOM 759 C CA . ILE A 1 97 ? 0.312 -1.019 18.460 1.00 91.81 97 ILE A CA 1
ATOM 760 C C . ILE A 1 97 ? -0.582 -1.823 19.395 1.00 91.81 97 ILE A C 1
ATOM 762 O O . ILE A 1 97 ? -1.473 -1.276 20.044 1.00 91.81 97 ILE A O 1
ATOM 766 N N . VAL A 1 98 ? -0.342 -3.125 19.460 1.00 93.12 98 VAL A N 1
ATOM 767 C CA . VAL A 1 98 ? -0.979 -4.034 20.410 1.00 93.12 98 VAL A CA 1
ATOM 768 C C . VAL A 1 98 ? 0.077 -4.448 21.421 1.00 93.12 98 VAL A C 1
ATOM 770 O O . VAL A 1 98 ? 0.982 -5.208 21.089 1.00 93.12 98 VAL A O 1
ATOM 773 N N . THR A 1 99 ? -0.030 -3.959 22.650 1.00 91.06 99 THR A N 1
ATOM 774 C CA . THR A 1 99 ? 0.832 -4.377 23.756 1.00 91.06 99 THR A CA 1
ATOM 775 C C . THR A 1 99 ? 0.111 -5.422 24.594 1.00 91.06 99 THR A C 1
ATOM 777 O O . THR A 1 99 ? -0.978 -5.165 25.114 1.00 91.06 99 THR A O 1
ATOM 780 N N . MET A 1 100 ? 0.715 -6.596 24.732 1.00 90.25 100 MET A N 1
ATOM 781 C CA . MET A 1 100 ? 0.243 -7.682 25.584 1.00 90.25 100 MET A CA 1
ATOM 782 C C . MET A 1 100 ? 1.084 -7.727 26.857 1.00 90.25 100 MET A C 1
ATOM 784 O O . MET A 1 100 ? 2.312 -7.665 26.803 1.00 90.25 100 MET A O 1
ATOM 788 N N . PHE A 1 101 ? 0.411 -7.819 28.000 1.00 87.38 101 PHE A N 1
ATOM 789 C CA . PHE A 1 101 ? 1.043 -7.979 29.304 1.00 87.38 101 PHE A CA 1
ATOM 790 C C . PHE A 1 101 ? 0.757 -9.395 29.808 1.00 87.38 101 PHE A C 1
ATOM 792 O O . PHE A 1 101 ? -0.390 -9.717 30.132 1.00 87.38 101 PHE A O 1
ATOM 799 N N . GLU A 1 102 ? 1.791 -10.232 29.851 1.00 84.62 102 GLU A N 1
ATOM 800 C CA . GLU A 1 102 ? 1.738 -11.559 30.467 1.00 84.62 102 GLU A CA 1
ATOM 801 C C . GLU A 1 102 ? 2.092 -11.473 31.959 1.00 84.62 102 GLU A C 1
ATOM 803 O O . GLU A 1 102 ? 2.911 -10.649 32.373 1.00 84.62 102 GLU A O 1
ATOM 808 N N . GLU A 1 103 ? 1.461 -12.307 32.791 1.00 79.88 103 GLU A N 1
ATOM 809 C CA . GLU A 1 103 ? 1.747 -12.347 34.228 1.00 79.88 103 GLU A CA 1
ATOM 810 C C . GLU A 1 103 ? 3.173 -12.865 34.467 1.00 79.88 103 GLU A C 1
ATOM 812 O O . GLU A 1 103 ? 3.469 -14.036 34.247 1.00 79.88 103 GLU A O 1
ATOM 817 N N . GLY A 1 104 ? 4.064 -11.975 34.916 1.00 80.25 104 GLY A N 1
ATOM 818 C CA . GLY A 1 104 ? 5.467 -12.295 35.203 1.00 80.25 104 GLY A CA 1
ATOM 819 C C . GLY A 1 104 ? 6.427 -12.152 34.017 1.00 80.25 104 GLY A C 1
ATOM 820 O O . GLY A 1 104 ? 7.611 -12.439 34.181 1.00 80.25 104 GLY A O 1
ATOM 821 N N . GLY A 1 105 ? 5.945 -11.695 32.857 1.00 81.75 105 GLY A N 1
ATOM 822 C CA . GLY A 1 105 ? 6.756 -11.440 31.664 1.00 81.75 105 GLY A CA 1
ATOM 823 C C . GLY A 1 105 ? 6.963 -9.952 31.373 1.00 81.75 105 GLY A C 1
ATOM 824 O O . GLY A 1 105 ? 6.253 -9.084 31.888 1.00 81.75 105 GLY A O 1
ATOM 825 N N . GLU A 1 106 ? 7.936 -9.652 30.514 1.00 86.88 106 GLU A N 1
ATOM 826 C CA . GLU A 1 106 ? 8.076 -8.317 29.932 1.00 86.88 106 GLU A CA 1
ATOM 827 C C . GLU A 1 106 ? 6.935 -8.040 28.935 1.00 86.88 106 GLU A C 1
ATOM 829 O O . GLU A 1 106 ? 6.472 -8.953 28.247 1.00 86.88 106 GLU A O 1
ATOM 834 N N . PRO A 1 107 ? 6.452 -6.789 28.833 1.00 87.94 107 PRO A N 1
ATOM 835 C CA . PRO A 1 107 ? 5.377 -6.448 27.912 1.00 87.94 107 PRO A CA 1
ATOM 836 C C . PRO A 1 107 ? 5.825 -6.599 26.455 1.00 87.94 107 PRO A C 1
ATOM 838 O O . PRO A 1 107 ? 6.748 -5.923 26.000 1.00 87.94 107 PRO A O 1
ATOM 841 N N . MET A 1 108 ? 5.114 -7.423 25.688 1.00 90.56 108 MET A N 1
ATOM 842 C CA . MET A 1 108 ? 5.371 -7.597 24.261 1.00 90.56 108 MET A CA 1
ATOM 843 C C . MET A 1 108 ? 4.498 -6.635 23.456 1.00 90.56 108 MET A C 1
ATOM 845 O O . MET A 1 108 ? 3.277 -6.636 23.598 1.00 90.56 108 MET A O 1
ATOM 849 N N . SER A 1 109 ? 5.105 -5.823 22.588 1.00 90.81 109 SER A N 1
ATOM 850 C CA . SER A 1 109 ? 4.372 -4.914 21.697 1.00 90.81 109 SER A CA 1
ATOM 851 C C . SER A 1 109 ? 4.477 -5.360 20.244 1.00 90.81 109 SER A C 1
ATOM 853 O O . SER A 1 109 ? 5.570 -5.526 19.713 1.00 90.81 109 SER A O 1
ATOM 855 N N . ILE A 1 110 ? 3.327 -5.523 19.594 1.00 93.00 110 ILE A N 1
ATOM 856 C CA . ILE A 1 110 ? 3.203 -5.858 18.178 1.00 93.00 110 ILE A CA 1
ATOM 857 C C . ILE A 1 110 ? 2.735 -4.616 17.433 1.00 93.00 110 ILE A C 1
ATOM 859 O O . ILE A 1 110 ? 1.683 -4.057 17.742 1.00 93.00 110 ILE A O 1
ATOM 863 N N . VAL A 1 111 ? 3.503 -4.205 16.428 1.00 93.12 111 VAL A N 1
ATOM 864 C CA . VAL A 1 111 ? 3.088 -3.156 15.495 1.00 93.12 111 VAL A CA 1
ATOM 865 C C . VAL A 1 111 ? 2.357 -3.815 14.333 1.00 93.12 111 VAL A C 1
ATOM 867 O O . VAL A 1 111 ? 2.883 -4.717 13.685 1.00 93.12 111 VAL A O 1
ATOM 870 N N . GLY A 1 112 ? 1.132 -3.370 14.090 1.00 93.06 112 GLY A N 1
ATOM 871 C CA . GLY A 1 112 ? 0.250 -3.898 13.066 1.00 93.06 112 GLY A CA 1
ATOM 872 C C . GLY A 1 112 ? -0.369 -2.803 12.213 1.00 93.06 112 GLY A C 1
ATOM 873 O O . GLY A 1 112 ? -0.328 -1.610 12.519 1.00 93.06 112 GLY A O 1
ATOM 874 N N . GLU A 1 113 ? -0.983 -3.243 11.126 1.00 92.88 113 GLU A N 1
ATOM 875 C CA . GLU A 1 113 ? -1.642 -2.386 10.158 1.00 92.88 113 GLU A CA 1
ATOM 876 C C . GLU A 1 113 ? -3.034 -2.945 9.863 1.00 92.88 113 GLU A C 1
ATOM 878 O O . GLU A 1 113 ? -3.179 -4.101 9.466 1.00 92.88 113 GLU A O 1
ATOM 883 N N . ILE A 1 114 ? -4.063 -2.123 10.059 1.00 91.75 114 ILE A N 1
ATOM 884 C CA . ILE A 1 114 ? -5.451 -2.460 9.745 1.00 91.75 114 ILE A CA 1
ATOM 885 C C . ILE A 1 114 ? -5.870 -1.625 8.541 1.00 91.75 114 ILE A C 1
ATOM 887 O O . ILE A 1 114 ? -5.948 -0.399 8.618 1.00 91.75 114 ILE A O 1
ATOM 891 N N . GLN A 1 115 ? -6.168 -2.293 7.429 1.00 91.06 115 GLN A N 1
ATOM 892 C CA . GLN A 1 115 ? -6.644 -1.655 6.207 1.00 91.06 115 GLN A CA 1
ATOM 893 C C . GLN A 1 115 ? -8.125 -1.982 5.989 1.00 91.06 115 GLN A C 1
ATOM 895 O O . GLN A 1 115 ? -8.501 -3.140 5.821 1.00 91.06 115 GLN A O 1
ATOM 900 N N . ILE A 1 116 ? -8.968 -0.952 5.966 1.00 89.31 116 ILE A N 1
ATOM 901 C CA . ILE A 1 116 ? -10.377 -1.050 5.590 1.00 89.31 116 ILE A CA 1
ATOM 902 C C . ILE A 1 116 ? -10.495 -0.678 4.115 1.00 89.31 116 ILE A C 1
ATOM 904 O O . ILE A 1 116 ? -10.164 0.436 3.703 1.00 89.31 116 ILE A O 1
ATOM 908 N N . LEU A 1 117 ? -10.985 -1.627 3.324 1.00 87.12 117 LEU A N 1
ATOM 909 C CA . LEU A 1 117 ? -11.132 -1.509 1.879 1.00 87.12 117 LEU A CA 1
ATOM 910 C C . LEU A 1 117 ? -12.501 -2.046 1.451 1.00 87.12 117 LEU A C 1
ATOM 912 O O . LEU A 1 117 ? -13.016 -3.003 2.031 1.00 87.12 117 LEU A O 1
ATOM 916 N N . LEU A 1 118 ? -13.088 -1.451 0.412 1.00 83.81 118 LEU A N 1
ATOM 917 C CA . LEU A 1 118 ? -14.312 -1.976 -0.192 1.00 83.81 118 LEU A CA 1
ATOM 918 C C . LEU A 1 118 ? -14.044 -3.328 -0.858 1.00 83.81 118 LEU A C 1
ATOM 920 O O . LEU A 1 118 ? -13.026 -3.508 -1.523 1.00 83.81 118 LEU A O 1
ATOM 924 N N . LYS A 1 119 ? -14.992 -4.263 -0.748 1.00 83.50 119 LYS A N 1
ATOM 925 C CA . LYS A 1 119 ? -14.856 -5.608 -1.330 1.00 83.50 119 LYS A CA 1
ATOM 926 C C . LYS A 1 119 ? -14.564 -5.571 -2.833 1.00 83.50 119 LYS A C 1
ATOM 928 O O . LYS A 1 119 ? -13.649 -6.235 -3.296 1.00 83.50 119 LYS A O 1
ATOM 933 N N . THR A 1 120 ? -15.285 -4.737 -3.580 1.00 80.06 120 THR A N 1
ATOM 934 C CA . THR A 1 120 ? -15.078 -4.563 -5.027 1.00 80.06 120 THR A CA 1
ATOM 935 C C . THR A 1 120 ? -13.667 -4.080 -5.358 1.00 80.06 120 THR A C 1
ATOM 937 O O . THR A 1 120 ? -13.063 -4.532 -6.331 1.00 80.06 120 THR A O 1
ATOM 940 N N . MET A 1 121 ? -13.110 -3.196 -4.526 1.00 81.38 121 MET A N 1
ATOM 941 C CA . MET A 1 121 ? -11.720 -2.773 -4.643 1.00 81.38 121 MET A CA 1
ATOM 942 C C . MET A 1 121 ? -10.787 -3.936 -4.301 1.00 81.38 121 MET A C 1
ATOM 944 O O . MET A 1 121 ? -9.922 -4.244 -5.106 1.00 81.38 121 MET A O 1
ATOM 948 N N . LEU A 1 122 ? -10.988 -4.653 -3.194 1.00 85.19 122 LEU A N 1
ATOM 949 C CA . LEU A 1 122 ? -10.165 -5.817 -2.847 1.00 85.19 122 LEU A CA 1
ATOM 950 C C . LEU A 1 122 ? -10.101 -6.847 -3.988 1.00 85.19 122 LEU A C 1
ATOM 952 O O . LEU A 1 122 ? -9.009 -7.234 -4.399 1.00 85.19 122 LEU A O 1
ATOM 956 N N . ASP A 1 123 ? -11.247 -7.209 -4.562 1.00 84.25 123 ASP A N 1
ATOM 957 C CA . ASP A 1 123 ? -11.332 -8.160 -5.675 1.00 84.25 123 ASP A CA 1
ATOM 958 C C . ASP A 1 123 ? -10.566 -7.652 -6.908 1.00 84.25 123 ASP A C 1
ATOM 960 O O . ASP A 1 123 ? -9.861 -8.402 -7.582 1.00 84.25 123 ASP A O 1
ATOM 964 N N . THR A 1 124 ? -10.655 -6.351 -7.189 1.00 82.12 124 THR A N 1
ATOM 965 C CA . THR A 1 124 ? -9.922 -5.722 -8.295 1.00 82.12 124 THR A CA 1
ATOM 966 C C . THR A 1 124 ? -8.418 -5.639 -8.012 1.00 82.12 124 THR A C 1
ATOM 968 O O . THR A 1 124 ? -7.613 -5.735 -8.938 1.00 82.12 124 THR A O 1
ATOM 971 N N . LYS A 1 125 ? -8.016 -5.460 -6.746 1.00 83.44 125 LYS A N 1
ATOM 972 C CA . LYS A 1 125 ? -6.609 -5.472 -6.317 1.00 83.44 125 LYS A CA 1
ATOM 973 C C . LYS A 1 125 ? -6.009 -6.852 -6.541 1.00 83.44 125 LYS A C 1
ATOM 975 O O . LYS A 1 125 ? -4.954 -6.941 -7.151 1.00 83.44 125 LYS A O 1
ATOM 980 N N . LEU A 1 126 ? -6.707 -7.900 -6.102 1.00 85.56 126 LEU A N 1
ATOM 981 C CA . LEU A 1 126 ? -6.266 -9.286 -6.254 1.00 85.56 126 LEU A CA 1
ATOM 982 C C . LEU A 1 126 ? -6.097 -9.655 -7.729 1.00 85.56 126 LEU A C 1
ATOM 984 O O . LEU A 1 126 ? -5.037 -10.124 -8.115 1.00 85.56 126 LEU A O 1
ATOM 988 N N . LYS A 1 127 ? -7.079 -9.333 -8.578 1.00 85.44 127 LYS A N 1
ATOM 989 C CA . LYS A 1 127 ? -6.988 -9.591 -10.028 1.00 85.44 127 LYS A CA 1
ATOM 990 C C . LYS A 1 127 ? -5.831 -8.867 -10.717 1.00 85.44 127 LYS A C 1
ATOM 992 O O . LYS A 1 127 ? -5.341 -9.335 -11.735 1.00 85.44 127 LYS A O 1
ATOM 997 N N . ARG A 1 128 ? -5.435 -7.696 -10.209 1.00 83.50 128 ARG A N 1
ATOM 998 C CA . ARG A 1 128 ? -4.327 -6.907 -10.765 1.00 83.50 128 ARG A CA 1
ATOM 999 C C . ARG A 1 128 ? -2.985 -7.211 -10.112 1.00 83.50 128 ARG A C 1
ATOM 1001 O O . ARG A 1 128 ? -1.980 -6.693 -10.586 1.00 83.50 128 ARG A O 1
ATOM 1008 N N . HIS A 1 129 ? -2.956 -8.007 -9.047 1.00 86.38 129 HIS A N 1
ATOM 1009 C CA . HIS A 1 129 ? -1.733 -8.257 -8.299 1.00 86.38 129 HIS A CA 1
ATOM 1010 C C . HIS A 1 129 ? -0.676 -8.931 -9.175 1.00 86.38 129 HIS A C 1
ATOM 1012 O O . HIS A 1 129 ? 0.457 -8.458 -9.208 1.00 86.38 129 HIS A O 1
ATOM 1018 N N . ASP A 1 130 ? -1.067 -9.950 -9.934 1.00 85.31 130 ASP A N 1
ATOM 1019 C CA . ASP A 1 130 ? -0.152 -10.698 -10.798 1.00 85.31 130 ASP A CA 1
ATOM 1020 C C . ASP A 1 130 ? 0.449 -9.797 -11.885 1.00 85.31 130 ASP A C 1
ATOM 1022 O O . ASP A 1 130 ? 1.649 -9.823 -12.144 1.00 85.31 130 ASP A O 1
ATOM 1026 N N . LEU A 1 131 ? -0.369 -8.915 -12.472 1.00 87.00 131 LEU A N 1
ATOM 1027 C CA . LEU A 1 131 ? 0.092 -7.929 -13.455 1.00 87.00 131 LEU A CA 1
ATOM 1028 C C . LEU A 1 131 ? 1.117 -6.961 -12.851 1.00 87.00 131 LEU A C 1
ATOM 1030 O O . LEU A 1 131 ? 2.115 -6.641 -13.492 1.00 87.00 131 LEU A O 1
ATOM 1034 N N . TYR A 1 132 ? 0.897 -6.527 -11.608 1.00 86.00 132 TYR A N 1
ATOM 1035 C CA . TYR A 1 132 ? 1.857 -5.697 -10.880 1.00 86.00 132 TYR A CA 1
A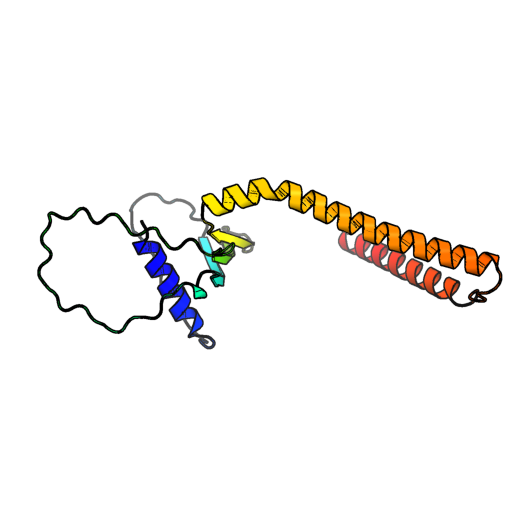TOM 1036 C C . TYR A 1 132 ? 3.183 -6.420 -10.620 1.00 86.00 132 TYR A C 1
ATOM 1038 O O . TYR A 1 132 ? 4.235 -5.782 -10.641 1.00 86.00 132 TYR A O 1
ATOM 1046 N N . GLU A 1 133 ? 3.157 -7.726 -10.349 1.00 88.31 133 GLU A N 1
ATOM 1047 C CA . GLU A 1 133 ? 4.382 -8.507 -10.161 1.00 88.31 133 GLU A CA 1
ATOM 1048 C C . GLU A 1 133 ? 5.156 -8.664 -11.465 1.00 88.31 133 GLU A C 1
ATOM 1050 O O . GLU A 1 133 ? 6.365 -8.441 -11.476 1.00 88.31 133 GLU A O 1
ATOM 1055 N N . ILE A 1 134 ? 4.461 -8.958 -12.567 1.00 89.38 134 ILE A N 1
ATOM 1056 C CA . ILE A 1 134 ? 5.069 -9.036 -13.899 1.00 89.38 134 ILE A CA 1
ATOM 1057 C C . ILE A 1 134 ? 5.745 -7.710 -14.251 1.00 89.38 134 ILE A C 1
ATOM 1059 O O . ILE A 1 134 ? 6.924 -7.707 -14.594 1.00 89.38 134 ILE A O 1
ATOM 1063 N N . GLN A 1 135 ? 5.042 -6.586 -14.082 1.00 92.06 135 GLN A N 1
ATOM 1064 C CA . GLN A 1 135 ? 5.609 -5.262 -14.345 1.00 92.06 135 GLN A CA 1
ATOM 1065 C C . GLN A 1 135 ? 6.853 -4.996 -13.484 1.00 92.06 135 GLN A C 1
ATOM 1067 O O . GLN A 1 135 ? 7.860 -4.490 -13.968 1.00 92.06 135 GLN A O 1
ATOM 1072 N N . ARG A 1 136 ? 6.821 -5.363 -12.198 1.00 89.06 136 ARG A N 1
ATOM 1073 C CA . ARG A 1 136 ? 7.976 -5.182 -11.306 1.00 89.06 136 ARG A CA 1
ATOM 1074 C C . ARG A 1 136 ? 9.184 -6.008 -11.755 1.00 89.06 136 ARG A C 1
ATOM 1076 O O . ARG A 1 136 ? 10.319 -5.555 -11.619 1.00 89.06 136 ARG A O 1
ATOM 1083 N N . ILE A 1 137 ? 8.948 -7.224 -12.241 1.00 92.25 137 ILE A N 1
ATOM 1084 C CA . ILE A 1 137 ? 9.998 -8.097 -12.769 1.00 92.25 137 ILE A CA 1
ATOM 1085 C C . ILE A 1 137 ? 10.573 -7.509 -14.063 1.00 92.25 137 ILE A C 1
ATOM 1087 O O . ILE A 1 137 ? 11.790 -7.476 -14.221 1.00 92.25 137 ILE A O 1
ATOM 1091 N N . GLU A 1 138 ? 9.727 -6.997 -14.954 1.00 93.94 138 GLU A N 1
ATOM 1092 C CA . GLU A 1 138 ? 10.146 -6.314 -16.183 1.00 93.94 138 GLU A CA 1
ATOM 1093 C C . GLU A 1 138 ? 11.043 -5.105 -15.879 1.00 93.94 138 GLU A C 1
ATOM 1095 O O . GLU A 1 138 ? 12.180 -5.050 -16.344 1.00 93.94 138 GLU A O 1
ATOM 1100 N N . GLU A 1 139 ? 10.614 -4.218 -14.974 1.00 92.56 139 GLU A N 1
ATOM 1101 C CA . GLU A 1 139 ? 11.416 -3.069 -14.529 1.00 92.56 139 GLU A CA 1
ATOM 1102 C C . GLU A 1 139 ? 12.767 -3.484 -13.918 1.00 92.56 139 GLU A C 1
ATOM 1104 O O . GLU A 1 139 ? 13.758 -2.750 -13.998 1.00 92.56 139 GLU A O 1
ATOM 1109 N N . PHE A 1 140 ? 12.824 -4.650 -13.270 1.00 93.19 140 PHE A N 1
ATOM 1110 C CA . PHE A 1 140 ? 14.074 -5.205 -12.763 1.00 93.19 140 PHE A CA 1
ATOM 1111 C C . PHE A 1 140 ? 14.990 -5.672 -13.902 1.00 93.19 140 PHE A C 1
ATOM 1113 O O . PHE A 1 140 ? 16.187 -5.375 -13.871 1.00 93.19 140 PHE A O 1
ATOM 1120 N N . TYR A 1 141 ? 14.449 -6.367 -14.906 1.00 92.56 141 TYR A N 1
ATOM 1121 C CA . TYR A 1 141 ? 15.216 -6.814 -16.070 1.00 92.56 141 TYR A CA 1
ATOM 1122 C C . TYR A 1 141 ? 15.759 -5.650 -16.889 1.00 92.56 141 TYR A C 1
ATOM 1124 O O . TYR A 1 141 ? 16.924 -5.695 -17.280 1.00 92.56 141 TYR A O 1
ATOM 1132 N N . ASP A 1 142 ? 14.974 -4.595 -17.085 1.00 94.12 142 ASP A N 1
ATOM 1133 C CA . ASP A 1 142 ? 15.425 -3.402 -17.802 1.00 94.12 142 ASP A CA 1
ATOM 1134 C C . ASP A 1 142 ? 16.618 -2.752 -17.098 1.00 94.12 142 ASP A C 1
ATOM 1136 O O . ASP A 1 142 ? 17.663 -2.530 -17.709 1.00 94.12 142 ASP A O 1
ATOM 1140 N N . LYS A 1 143 ? 16.532 -2.567 -15.776 1.00 92.38 143 LYS A N 1
ATOM 1141 C CA . LYS A 1 143 ? 17.654 -2.048 -14.974 1.00 92.38 143 LYS A CA 1
ATOM 1142 C C . LYS A 1 143 ? 18.875 -2.964 -15.009 1.00 92.38 143 LYS A C 1
ATOM 1144 O O . LYS A 1 143 ? 20.011 -2.488 -14.989 1.00 92.38 143 LYS A O 1
ATOM 1149 N N . ALA A 1 144 ? 18.672 -4.280 -15.012 1.00 91.31 144 ALA A N 1
ATOM 1150 C CA . ALA A 1 144 ? 19.767 -5.240 -15.118 1.00 91.31 144 ALA A CA 1
ATOM 1151 C C . ALA A 1 144 ? 20.442 -5.166 -16.496 1.00 91.31 144 ALA A C 1
ATOM 1153 O O . ALA A 1 144 ? 21.671 -5.179 -16.577 1.00 91.31 144 ALA A O 1
ATOM 1154 N N . LYS A 1 145 ? 19.648 -5.025 -17.561 1.00 93.94 145 LYS A N 1
ATOM 1155 C CA . LYS A 1 145 ? 20.128 -4.863 -18.931 1.00 93.94 145 LYS A CA 1
ATOM 1156 C C . LYS A 1 145 ? 20.915 -3.567 -19.101 1.00 93.94 145 LYS A C 1
ATOM 1158 O O . LYS A 1 145 ? 22.033 -3.622 -19.595 1.00 93.94 145 LYS A O 1
ATOM 1163 N N . GLU A 1 146 ? 20.409 -2.441 -18.598 1.00 93.81 146 GLU A N 1
ATOM 1164 C CA . GLU A 1 146 ? 21.132 -1.160 -18.611 1.00 93.81 146 GLU A CA 1
ATOM 1165 C C . GLU A 1 146 ? 22.517 -1.276 -17.958 1.00 93.81 146 GLU A C 1
ATOM 1167 O O . GLU A 1 146 ? 23.513 -0.785 -18.490 1.00 93.81 146 GLU A O 1
ATOM 1172 N N . ARG A 1 147 ? 22.610 -1.975 -16.819 1.00 91.06 147 ARG A N 1
ATOM 1173 C CA . ARG A 1 147 ? 23.894 -2.221 -16.144 1.00 91.06 147 ARG A CA 1
ATOM 1174 C C . ARG A 1 147 ? 24.818 -3.126 -16.951 1.00 91.06 147 ARG A C 1
ATOM 1176 O O . ARG A 1 147 ? 26.026 -2.896 -16.957 1.00 91.06 147 ARG A O 1
ATOM 1183 N N . MET A 1 148 ? 24.273 -4.148 -17.605 1.00 90.50 148 MET A N 1
ATOM 1184 C CA . MET A 1 148 ? 25.044 -5.050 -18.459 1.00 90.50 148 MET A CA 1
ATOM 1185 C C . MET A 1 148 ? 25.594 -4.317 -19.686 1.00 90.50 148 MET A C 1
ATOM 1187 O O . MET A 1 148 ? 26.774 -4.462 -20.000 1.00 90.50 148 MET A O 1
ATOM 1191 N N . ASP A 1 149 ? 24.777 -3.485 -20.329 1.00 91.25 149 ASP A N 1
ATOM 1192 C CA . ASP A 1 149 ? 25.176 -2.671 -21.476 1.00 91.25 149 ASP A CA 1
ATOM 1193 C C . ASP A 1 149 ? 26.252 -1.651 -21.077 1.00 91.25 149 ASP A C 1
ATOM 1195 O O . ASP A 1 149 ? 27.264 -1.511 -21.765 1.00 91.25 149 ASP A O 1
ATOM 1199 N N . TYR A 1 150 ? 26.098 -1.009 -19.915 1.00 90.94 150 TYR A N 1
ATOM 1200 C CA . TYR A 1 150 ? 27.114 -0.117 -19.355 1.00 90.94 150 TYR A CA 1
ATOM 1201 C C . TYR A 1 150 ? 28.438 -0.844 -19.068 1.00 90.94 150 TYR A C 1
ATOM 1203 O O . TYR A 1 150 ? 29.507 -0.361 -19.442 1.00 90.94 150 TYR A O 1
ATOM 1211 N N . ALA A 1 151 ? 28.386 -2.030 -18.458 1.00 87.19 151 ALA A N 1
ATOM 1212 C CA . ALA A 1 151 ? 29.576 -2.837 -18.198 1.00 87.19 151 ALA A CA 1
ATOM 1213 C C . ALA A 1 151 ? 30.261 -3.297 -19.497 1.00 87.19 151 ALA A C 1
ATOM 1215 O O . ALA A 1 151 ? 31.489 -3.286 -19.582 1.00 87.19 151 ALA A O 1
ATOM 1216 N N . ASN A 1 152 ? 29.484 -3.659 -20.521 1.00 89.31 152 ASN A N 1
ATOM 1217 C CA . ASN A 1 152 ? 30.008 -4.027 -21.834 1.00 89.31 152 ASN A CA 1
ATOM 1218 C C . ASN A 1 152 ? 30.685 -2.832 -22.523 1.00 89.31 152 ASN A C 1
ATOM 1220 O O . ASN A 1 152 ? 31.780 -2.974 -23.061 1.00 89.31 152 ASN A O 1
ATOM 1224 N N . LEU A 1 153 ? 30.092 -1.637 -22.442 1.00 87.94 153 LEU A N 1
ATOM 1225 C CA . LEU A 1 153 ? 30.708 -0.408 -22.943 1.00 87.94 153 LEU A CA 1
ATOM 1226 C C . LEU A 1 153 ? 32.041 -0.116 -22.237 1.00 87.94 153 LEU A C 1
ATOM 1228 O O . LEU A 1 153 ? 33.038 0.141 -22.907 1.00 87.94 153 LEU A O 1
ATOM 1232 N N . ILE A 1 154 ? 32.089 -0.213 -20.902 1.00 84.25 154 ILE A N 1
ATOM 1233 C CA . ILE A 1 154 ? 33.341 -0.064 -20.139 1.00 84.25 154 ILE A CA 1
ATOM 1234 C C . ILE A 1 154 ? 34.375 -1.092 -20.595 1.00 84.25 154 ILE A C 1
ATOM 1236 O O . ILE A 1 154 ? 35.536 -0.746 -20.805 1.00 84.25 154 ILE A O 1
ATOM 1240 N N . HIS A 1 155 ? 33.969 -2.350 -20.765 1.00 81.44 155 HIS A N 1
ATOM 1241 C CA . HIS A 1 155 ? 34.863 -3.401 -21.231 1.00 81.44 155 HIS A CA 1
ATOM 1242 C C . HIS A 1 155 ? 35.437 -3.078 -22.618 1.00 81.44 155 HIS A C 1
ATOM 1244 O O . HIS A 1 155 ? 36.641 -3.196 -22.821 1.00 81.44 155 HIS A O 1
ATOM 1250 N N . GLN A 1 156 ? 34.608 -2.621 -23.560 1.00 83.38 156 GLN A N 1
ATOM 1251 C CA . GLN A 1 156 ? 35.058 -2.208 -24.893 1.00 83.38 156 GLN A CA 1
ATOM 1252 C C . GLN A 1 156 ? 36.034 -1.026 -24.840 1.00 83.38 156 GLN A C 1
ATOM 1254 O O . GLN A 1 156 ? 37.051 -1.048 -25.529 1.00 83.38 156 GLN A O 1
ATOM 1259 N N . LEU A 1 157 ? 35.766 -0.027 -23.996 1.00 81.00 157 LEU A N 1
ATOM 1260 C CA . LEU A 1 157 ? 36.655 1.121 -23.802 1.00 81.00 157 LEU A CA 1
ATOM 1261 C C . LEU A 1 157 ? 37.991 0.721 -23.158 1.00 81.00 157 LEU A C 1
ATOM 1263 O O . LEU A 1 157 ? 39.032 1.250 -23.542 1.00 81.00 157 LEU A O 1
ATOM 1267 N N . ARG A 1 158 ? 37.977 -0.244 -22.229 1.00 75.81 158 ARG A N 1
ATOM 1268 C CA . ARG A 1 158 ? 39.188 -0.811 -21.619 1.00 75.81 158 ARG A CA 1
ATOM 1269 C C . ARG A 1 158 ? 40.018 -1.604 -22.630 1.00 75.81 158 ARG A C 1
ATOM 1271 O O . ARG A 1 158 ? 41.224 -1.432 -22.672 1.00 75.81 158 ARG A O 1
ATOM 1278 N N . VAL A 1 159 ? 39.390 -2.440 -23.462 1.00 79.12 159 VAL A N 1
ATOM 1279 C CA . VAL A 1 159 ? 40.085 -3.184 -24.534 1.00 79.12 159 VAL A CA 1
ATOM 1280 C C . VAL A 1 159 ? 40.701 -2.241 -25.573 1.00 79.12 159 VAL A C 1
ATOM 1282 O O . VAL A 1 159 ? 41.711 -2.575 -26.183 1.00 79.12 159 VAL A O 1
ATOM 1285 N N . ALA A 1 160 ? 40.111 -1.063 -25.766 1.00 81.69 160 ALA A N 1
ATOM 1286 C CA . ALA A 1 160 ? 40.647 -0.028 -26.640 1.00 81.69 160 ALA A CA 1
ATOM 1287 C C . ALA A 1 160 ? 41.796 0.795 -26.011 1.00 81.69 160 ALA A C 1
ATOM 1289 O O . ALA A 1 160 ? 42.247 1.740 -26.654 1.00 81.69 160 ALA A O 1
ATOM 1290 N N . ASP A 1 161 ? 42.249 0.472 -24.789 1.00 74.06 161 ASP A N 1
ATOM 1291 C CA . ASP A 1 161 ? 43.255 1.229 -24.014 1.00 74.06 161 ASP A CA 1
ATOM 1292 C C . ASP A 1 161 ? 42.889 2.715 -23.802 1.00 74.06 161 ASP A C 1
ATOM 1294 O O . ASP A 1 161 ? 43.741 3.577 -23.594 1.00 74.06 161 ASP A O 1
ATOM 1298 N N . LEU A 1 162 ? 41.593 3.043 -23.833 1.00 64.25 162 LEU A N 1
ATOM 1299 C CA . LEU A 1 162 ? 41.099 4.418 -23.674 1.00 64.25 162 LEU A CA 1
ATOM 1300 C C . LEU A 1 162 ? 40.765 4.780 -22.217 1.00 64.25 162 LEU A C 1
ATOM 1302 O O . LEU A 1 162 ? 40.305 5.891 -21.955 1.00 64.25 162 LEU A O 1
ATOM 1306 N N . VAL A 1 163 ? 40.962 3.855 -21.273 1.00 58.56 163 VAL A N 1
ATOM 1307 C CA . VAL A 1 163 ? 40.642 4.038 -19.850 1.00 58.56 163 VAL A CA 1
ATOM 1308 C C . VAL A 1 163 ? 41.823 3.568 -19.004 1.00 58.56 163 VAL A C 1
ATOM 1310 O O . VAL A 1 163 ? 41.936 2.386 -18.682 1.00 58.56 163 VAL A O 1
ATOM 1313 N N . ASP A 1 164 ? 42.690 4.510 -18.640 1.00 62.09 164 ASP A N 1
ATOM 1314 C CA . ASP A 1 164 ? 43.785 4.304 -17.690 1.00 62.09 164 ASP A CA 1
ATOM 1315 C C . ASP A 1 164 ? 43.241 4.558 -16.267 1.00 62.09 164 ASP A C 1
ATOM 1317 O O . ASP A 1 164 ? 43.224 5.682 -15.769 1.00 62.09 164 ASP A O 1
ATOM 1321 N N . GLU A 1 165 ? 42.649 3.527 -15.651 1.00 60.28 165 GLU A N 1
ATOM 1322 C CA . GLU A 1 165 ? 42.061 3.579 -14.292 1.00 60.28 165 GLU A CA 1
ATOM 1323 C C . GLU A 1 165 ? 42.646 2.515 -13.343 1.00 60.28 165 GLU A C 1
ATOM 1325 O O . GLU A 1 165 ? 42.018 2.124 -12.355 1.00 60.28 165 GLU A O 1
ATOM 1330 N N . THR A 1 166 ? 43.865 2.045 -13.602 1.00 56.91 166 THR A N 1
ATOM 1331 C CA . THR A 1 166 ? 44.565 1.059 -12.758 1.00 56.91 166 THR A CA 1
ATOM 1332 C C . THR A 1 166 ? 44.715 1.494 -11.296 1.00 56.91 166 THR A C 1
ATOM 1334 O O . THR A 1 166 ? 44.790 0.636 -10.427 1.00 56.91 166 THR A O 1
ATOM 1337 N N . GLU A 1 167 ? 44.651 2.789 -10.975 1.00 56.53 167 GLU A N 1
ATOM 1338 C CA . GLU A 1 167 ? 44.752 3.266 -9.586 1.00 56.53 167 GLU A CA 1
ATOM 1339 C C . GLU A 1 167 ? 43.420 3.289 -8.812 1.00 56.53 167 GLU A C 1
ATOM 1341 O O . GLU A 1 167 ? 43.422 3.357 -7.582 1.00 56.53 167 GLU A O 1
ATOM 1346 N N . ARG A 1 168 ? 42.259 3.232 -9.483 1.00 55.50 168 ARG A N 1
ATOM 1347 C CA . ARG A 1 168 ? 40.963 3.444 -8.808 1.00 55.50 168 ARG A CA 1
ATOM 1348 C C . ARG A 1 168 ? 40.278 2.148 -8.393 1.00 55.50 168 ARG A C 1
ATOM 1350 O O . ARG A 1 168 ? 39.597 2.121 -7.369 1.00 55.50 168 ARG A O 1
ATOM 1357 N N . THR A 1 169 ? 40.452 1.072 -9.156 1.00 57.28 169 THR A N 1
ATOM 1358 C CA . THR A 1 169 ? 39.806 -0.218 -8.868 1.00 57.28 169 THR A CA 1
ATOM 1359 C C . THR A 1 169 ? 40.356 -0.891 -7.616 1.00 57.28 169 THR A C 1
ATOM 1361 O O . THR A 1 169 ? 39.575 -1.489 -6.879 1.00 57.28 169 THR A O 1
ATOM 1364 N N . ASP A 1 170 ? 41.645 -0.724 -7.317 1.00 57.16 170 ASP A N 1
ATOM 1365 C CA . ASP A 1 170 ? 42.266 -1.327 -6.131 1.00 57.16 170 ASP A CA 1
ATOM 1366 C C . ASP A 1 170 ? 41.696 -0.730 -4.837 1.00 57.16 170 ASP A C 1
ATOM 1368 O O . ASP A 1 170 ? 41.319 -1.465 -3.924 1.00 57.16 170 ASP A O 1
ATOM 1372 N N . ALA A 1 171 ? 41.464 0.586 -4.807 1.00 59.97 171 ALA A N 1
ATOM 1373 C CA . ALA A 1 171 ? 40.846 1.255 -3.663 1.00 59.97 171 ALA A CA 1
ATOM 1374 C C . ALA A 1 171 ? 39.396 0.793 -3.405 1.00 59.97 171 ALA A C 1
ATOM 1376 O O . ALA A 1 171 ? 38.972 0.662 -2.255 1.00 59.97 171 ALA A O 1
ATOM 1377 N N . TYR A 1 172 ? 38.619 0.517 -4.460 1.00 63.62 172 TYR A N 1
ATOM 1378 C CA . TYR A 1 172 ? 37.245 0.022 -4.309 1.00 63.62 172 TYR A CA 1
ATOM 1379 C C . TYR A 1 172 ? 37.190 -1.438 -3.862 1.00 63.62 172 TYR A C 1
ATOM 1381 O O . TYR A 1 172 ? 36.311 -1.794 -3.074 1.00 63.62 172 TYR A O 1
ATOM 1389 N N . VAL A 1 173 ? 38.114 -2.277 -4.336 1.00 70.31 173 VAL A N 1
ATOM 1390 C CA . VAL A 1 173 ? 38.210 -3.679 -3.912 1.00 70.31 173 VAL A CA 1
ATOM 1391 C C . VAL A 1 173 ? 38.611 -3.761 -2.438 1.00 70.31 173 VAL A C 1
ATOM 1393 O O . VAL A 1 173 ? 37.967 -4.489 -1.680 1.00 70.31 173 VAL A O 1
ATOM 1396 N N . GLU A 1 174 ? 39.581 -2.959 -1.992 1.00 68.31 174 GLU A N 1
ATOM 1397 C CA . GLU A 1 174 ? 39.964 -2.883 -0.575 1.00 68.31 174 GLU A CA 1
ATOM 1398 C C . GLU A 1 174 ? 38.823 -2.373 0.318 1.00 68.31 174 GLU A C 1
ATOM 1400 O O . GLU A 1 174 ? 38.579 -2.926 1.397 1.00 68.31 174 GLU A O 1
ATOM 1405 N N . PHE A 1 175 ? 38.067 -1.371 -0.145 1.00 76.06 175 PHE A N 1
ATOM 1406 C CA . PHE A 1 175 ? 36.903 -0.841 0.572 1.00 76.06 175 PHE A CA 1
ATOM 1407 C C . PHE A 1 175 ? 35.762 -1.868 0.693 1.00 76.06 175 PHE A C 1
ATOM 1409 O O . PHE A 1 175 ? 35.149 -2.018 1.752 1.00 76.06 175 PHE A O 1
ATOM 1416 N N . PHE A 1 176 ? 35.484 -2.626 -0.371 1.00 79.12 176 PHE A N 1
ATOM 1417 C CA . PHE A 1 176 ? 34.469 -3.681 -0.330 1.00 79.12 176 PHE A CA 1
ATOM 1418 C C . PHE A 1 176 ? 34.868 -4.833 0.595 1.00 79.12 176 PHE A C 1
ATOM 1420 O O . PHE A 1 176 ? 34.027 -5.341 1.343 1.00 79.12 176 PHE A O 1
ATOM 1427 N N . LEU A 1 177 ? 36.147 -5.214 0.585 1.00 82.50 177 LEU A N 1
ATOM 1428 C CA . LEU A 1 177 ? 36.666 -6.276 1.442 1.00 82.50 177 LEU A CA 1
ATOM 1429 C C . LEU A 1 177 ? 36.599 -5.882 2.925 1.00 82.50 177 LEU A C 1
ATOM 1431 O O . LEU A 1 177 ? 36.202 -6.689 3.764 1.00 82.50 177 LEU A O 1
ATOM 1435 N N . THR A 1 178 ? 36.897 -4.621 3.255 1.00 83.25 178 THR A N 1
ATOM 1436 C CA . THR A 1 178 ? 36.774 -4.116 4.633 1.00 83.25 178 THR A CA 1
ATOM 1437 C C . THR A 1 178 ? 35.328 -4.102 5.119 1.00 83.25 178 THR A C 1
ATOM 1439 O O . THR A 1 178 ? 35.071 -4.538 6.241 1.00 83.25 178 THR A O 1
ATOM 1442 N N . ILE A 1 179 ? 34.367 -3.688 4.286 1.00 90.00 179 ILE A N 1
ATOM 1443 C CA . ILE A 1 179 ? 32.942 -3.730 4.652 1.00 90.00 179 ILE A CA 1
ATOM 1444 C C . ILE A 1 179 ? 32.467 -5.168 4.887 1.00 90.00 179 ILE A C 1
ATOM 1446 O O . ILE A 1 179 ? 31.781 -5.424 5.877 1.00 90.00 179 ILE A O 1
ATOM 1450 N N . GLN A 1 180 ? 32.843 -6.118 4.024 1.00 84.38 180 GLN A N 1
ATOM 1451 C CA . GLN A 1 180 ? 32.470 -7.526 4.202 1.00 84.38 180 GLN A CA 1
ATOM 1452 C C . GLN A 1 180 ? 33.058 -8.125 5.486 1.00 84.38 180 GLN A C 1
ATOM 1454 O O . GLN A 1 180 ? 32.338 -8.797 6.227 1.00 84.38 180 GLN A O 1
ATOM 1459 N N . CYS A 1 181 ? 34.323 -7.829 5.801 1.00 88.50 181 CYS A N 1
ATOM 1460 C CA . CYS A 1 181 ? 34.943 -8.237 7.063 1.00 88.50 181 CYS A CA 1
ATOM 1461 C C . CYS A 1 181 ? 34.210 -7.653 8.278 1.00 88.50 181 CYS A C 1
ATOM 1463 O O . CYS A 1 181 ? 33.969 -8.358 9.257 1.00 88.50 181 CYS A O 1
ATOM 1465 N N . LEU A 1 182 ? 33.802 -6.385 8.212 1.00 87.94 182 LEU A N 1
ATOM 1466 C CA . LEU A 1 182 ? 33.098 -5.712 9.304 1.00 87.94 182 LEU A CA 1
ATOM 1467 C C . LEU A 1 182 ? 31.699 -6.309 9.526 1.00 87.94 182 LEU A C 1
ATOM 1469 O O . LEU A 1 182 ? 31.286 -6.530 10.665 1.00 87.94 182 LEU A O 1
ATOM 1473 N N . PHE A 1 183 ? 31.007 -6.662 8.441 1.00 89.81 183 PHE A N 1
ATOM 1474 C CA . PHE A 1 183 ? 29.717 -7.350 8.492 1.00 89.81 183 PHE A CA 1
ATOM 1475 C C . PHE A 1 183 ? 29.834 -8.761 9.086 1.00 89.81 183 PHE A C 1
ATOM 1477 O O . PHE A 1 183 ? 28.986 -9.178 9.878 1.00 89.81 183 PHE A O 1
ATOM 1484 N N . PHE A 1 184 ? 30.905 -9.485 8.750 1.00 88.75 184 PHE A N 1
ATOM 1485 C CA . PHE A 1 184 ? 31.185 -10.811 9.300 1.00 88.75 184 PHE A CA 1
ATOM 1486 C C . PHE A 1 184 ? 31.462 -10.757 10.810 1.00 88.75 184 PHE A C 1
ATOM 1488 O O . PHE A 1 184 ? 30.891 -11.541 11.565 1.00 88.75 184 PHE A O 1
ATOM 1495 N N . VAL A 1 185 ? 32.263 -9.787 11.269 1.00 89.25 185 VAL A N 1
ATOM 1496 C CA . VAL A 1 185 ? 32.554 -9.590 12.701 1.00 89.25 185 VAL A CA 1
ATOM 1497 C C . VAL A 1 185 ? 31.296 -9.213 13.486 1.00 89.25 185 VAL A C 1
ATOM 1499 O O . VAL A 1 185 ? 31.049 -9.786 14.545 1.00 89.25 185 VAL A O 1
ATOM 1502 N N . LEU A 1 186 ? 30.467 -8.304 12.964 1.00 84.69 186 LEU A N 1
ATOM 1503 C CA . LEU A 1 186 ? 29.193 -7.938 13.596 1.00 84.69 186 LEU A CA 1
ATOM 1504 C C . LEU A 1 186 ? 28.228 -9.125 13.681 1.00 84.69 186 LEU A C 1
ATOM 1506 O O . LEU A 1 186 ? 27.568 -9.306 14.700 1.00 84.69 186 LEU A O 1
ATOM 1510 N N . SER A 1 187 ? 28.180 -9.958 12.640 1.00 85.56 187 SER A N 1
ATOM 1511 C CA . SER A 1 187 ? 27.348 -11.167 12.632 1.00 85.56 187 SER A CA 1
ATOM 1512 C C . SER A 1 187 ? 27.808 -12.182 13.683 1.00 85.56 187 SER A C 1
ATOM 1514 O O . SER A 1 187 ? 26.977 -12.807 14.333 1.00 85.56 187 SER A O 1
ATOM 1516 N N . LEU A 1 188 ? 29.121 -12.310 13.895 1.00 84.69 188 LEU A N 1
ATOM 1517 C CA . LEU A 1 188 ? 29.708 -13.161 14.935 1.00 84.69 188 LEU A CA 1
ATOM 1518 C C . LEU A 1 188 ? 29.406 -12.646 16.349 1.00 84.69 188 LEU A C 1
ATOM 1520 O O . LEU A 1 188 ? 29.075 -13.440 17.221 1.00 84.69 188 LEU A O 1
ATOM 1524 N N . MET A 1 189 ? 29.469 -11.328 16.562 1.00 82.69 189 MET A N 1
ATOM 1525 C CA . MET A 1 189 ? 29.153 -10.690 17.850 1.00 82.69 189 MET A CA 1
ATOM 1526 C C . MET A 1 189 ? 27.670 -10.769 18.224 1.00 82.69 189 MET A C 1
ATOM 1528 O O . MET A 1 189 ? 27.344 -10.705 19.398 1.00 82.69 189 MET A O 1
ATOM 1532 N N . LEU A 1 190 ? 26.773 -10.876 17.243 1.00 78.94 190 LEU A N 1
ATOM 1533 C CA . LEU A 1 190 ? 25.336 -11.052 17.485 1.00 78.94 190 LEU A CA 1
ATOM 1534 C C . LEU A 1 190 ? 24.940 -12.517 17.711 1.00 78.94 190 LEU A C 1
ATOM 1536 O O . LEU A 1 190 ? 23.813 -12.782 18.123 1.00 78.94 190 LEU A O 1
ATOM 1540 N N .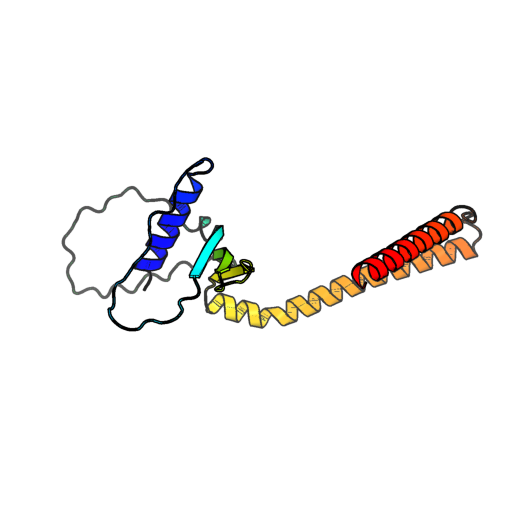 TYR A 1 191 ? 25.828 -13.462 17.397 1.00 76.31 191 TYR A N 1
ATOM 1541 C CA . TYR A 1 191 ? 25.564 -14.897 17.506 1.00 76.31 191 TYR A CA 1
ATOM 1542 C C . TYR A 1 191 ? 26.057 -15.511 18.832 1.00 76.31 191 TYR A C 1
ATOM 1544 O O . TYR A 1 191 ? 25.595 -16.590 19.203 1.00 76.31 191 TYR A O 1
ATOM 1552 N N . PHE A 1 192 ? 26.973 -14.841 19.537 1.00 65.69 192 PHE A N 1
ATOM 1553 C CA . PHE A 1 192 ? 27.484 -15.218 20.863 1.00 65.69 192 PHE A CA 1
ATOM 1554 C C . PHE A 1 192 ? 26.942 -14.288 21.948 1.00 65.69 192 PHE A C 1
ATOM 1556 O O . PHE A 1 192 ? 26.711 -14.794 23.069 1.00 65.69 192 PHE A O 1
#

pLDDT: mean 70.01, std 20.0, range [32.12, 94.12]

Foldseek 3Di:
DCPVVVVVVVVVVVVVVPPDDDDDDDPDDVDPDDDDDPDPDFDKDKDWDDKDWQCPVVPDPPPPPDDDPDDDDPPDPPPPDPDPDPPDFTKIKTWMWIWTDDDPDDIDIDTDMDIGGDPVSVVVCVVCVVVVVVVVVVVVVVVVVVVVVVVVVVVVCVVVVNDPPVPPVVVVVVVVVVVVVVVVVVVVVVVD

Radius of gyration: 29.87 Å; chains: 1; bounding box: 90×41×64 Å

Sequence (192 aa):
MFIGLKKLVDYCEDSNALADVKDISPATSLERGRSGHEKYGTKVKLEIMRCKNSFNDLILPKTDNKPKPEEINLDEIVIPEPLPVPGGFRDIKFNVIVTMFEEGGEPMSIVGEIQILLKTMLDTKLKRHDLYEIQRIEEFYDKAKERMDYANLIHQLRVADLVDETERTDAYVEFFLTIQCLFFVLSLMLYF

Organism: Reticulomyxa filosa (NCBI:txid46433)

Secondary structure (DSSP, 8-state):
--HHHHHHHHHHHHHHT-S-----------------------EEEEEEEEEEETTGGG---------------TT---PPPPP---SS---EEEEEEEEEE-TTSPPEEEEEEEEE--HHHHHHHHHHHHHHHHHHHHHHHHHHHHHHHHHHHHHHHHHTT----TTHHHHHHHHHHHHHHHHHHHHHHTT-